Protein AF-0000000077832993 (afdb_homodimer)

Foldseek 3Di:
DPFPDKAFPDKAFAPKKKKFKWWFALPFQKKWKFWANDPQFTLWIWMQGCHDDVDHLKIWIWTGDRNRTDDIDIDNPHPDDHGGMWMWMWGDDQFWIWIATPVGDIDTGGSPVRDRIIGMITMDGRIGTDDIDIGHPD/DPFPDKAFPDKAFAPKKKKFKWWFALPFQKKWKFWANDPQFTLWIWMQGCHDDVDHLKIWIWTGDRNRTDDIDIDNPHPDDHGGMWMWMWGDDQFWIWIATPVGDIDTGGSPVRDRIIGMITMDGRIGTDDIDIGHPD

Solvent-accessible surface area (backbone atoms only — not comparable to full-atom values): 13954 Å² total; per-residue (Å²): 130,84,54,34,29,39,37,30,88,51,80,38,47,64,68,18,34,43,36,43,33,31,33,31,35,69,82,38,34,39,35,35,43,37,33,13,64,41,99,39,33,22,47,34,35,41,30,48,22,50,57,40,98,92,36,64,46,27,31,39,34,30,31,25,54,84,69,39,71,53,76,75,44,79,38,65,88,53,93,74,46,70,55,28,70,49,47,43,33,38,31,43,42,78,65,29,33,40,38,40,41,76,85,70,53,73,46,80,43,64,28,81,73,56,57,70,51,39,28,26,39,36,36,38,66,37,54,47,78,32,34,43,36,50,47,65,81,123,129,84,55,34,31,39,37,31,86,50,79,37,47,63,68,20,34,44,36,43,31,30,32,33,34,68,82,38,34,37,37,35,45,36,35,13,64,40,99,39,33,23,45,34,34,42,31,47,22,50,56,40,98,91,36,63,44,30,31,40,35,32,32,25,56,83,68,40,72,52,74,76,45,80,38,66,86,54,94,75,46,70,54,28,70,51,46,42,34,38,32,44,42,78,66,27,32,40,37,41,40,77,87,69,52,72,45,78,44,62,30,80,72,57,57,70,52,39,26,24,40,36,36,38,66,37,54,45,79,32,32,42,36,51,46,66,81,122

Radius of gyration: 19.49 Å; Cα contacts (8 Å, |Δi|>4): 794; chains: 2; bounding box: 39×56×45 Å

Sequence (276 aa):
MDCKLTATEFELEQGDTIQVKGMILPGATEFSVNLGEDCENLVLRFNPRFDNQNDTSTIICMSKKHGVWGKEERITDFPFEKGGKFKLSFILYTYEIKVQLADGHDIFFPNRLGLETIKYVAVEGDVRMKALRFLRLSMDCKLTATEFELEQGDTIQVKGMILPGATEFSVNLGEDCENLVLRFNPRFDNQNDTSTIICMSKKHGVWGKEERITDFPFEKGGKFKLSFILYTYEIKVQLADGHDIFFPNRLGLETIKYVAVEGDVRMKALRFLRLS

Nearest PDB structures (foldseek):
  4ga9-assembly1_B  TM=9.805E-01  e=4.684E-18  Rattus norvegicus
  3m2m-assembly1_A  TM=9.822E-01  e=4.933E-18  Rattus norvegicus
  1slt-assembly2_A  TM=9.832E-01  e=1.254E-17  Bos taurus
  4no4-assembly1_C  TM=9.759E-01  e=1.254E-17  Rattus norvegicus
  3ak0-assembly1_A  TM=9.649E-01  e=4.974E-16  unclassified

Organism: Podarcis muralis (NCBI:txid64176)

Secondary structure (DSSP, 8-state):
---SEEE-S--EETT-EEEEEEEE-TT--BEEEEEEEETTEEEEEEEEEEEETTEEEEEEEEEEETTEE---EEE------TT-EEEEEEEE-SSEEEEEETTS-EEEEE-TT--SEE-EEEEEESEEEEEEEEE---/---SEEE-S--EETT-EEEEEEEE-TT--BEEEEEEEETTEEEEEEEEEEEETTEEEEEEEEEEETTEE---EEE------TT-EEEEEEEE-SSEEEEEETTS-EEEEE-TT--SEE-EEEEEESEEEEEEEEE---

InterPro domains:
  IPR001079 Galectin, carbohydrate recognition domain [PF00337] (11-132)
  IPR001079 Galectin, carbohydrate recognition domain [PS51304] (4-138)
  IPR001079 Galectin, carbohydrate recognition domain [SM00276] (1-135)
  IPR001079 Galectin, carbohydrate recognition domain [SM00908] (8-134)
  IPR001079 Galectin, carbohydrate recognition domain [cd00070] (12-129)
  IPR013320 Concanavalin A-like lectin/glucanase domain superfamily [SSF49899] (7-134)
  IPR044156 Galectin-like [PTHR11346] (14-131)

pLDDT: mean 96.04, std 6.91, range [44.62, 98.94]

Structure (mmCIF, N/CA/C/O backbone):
data_AF-0000000077832993-model_v1
#
loop_
_entity.id
_entity.type
_entity.pdbx_description
1 polymer Galectin
#
loop_
_atom_site.group_PDB
_atom_site.id
_atom_site.type_symbol
_atom_site.label_atom_id
_atom_site.label_alt_id
_atom_site.label_comp_id
_atom_site.label_asym_id
_atom_site.label_entity_id
_atom_site.label_seq_id
_atom_site.pdbx_PDB_ins_code
_atom_site.Cartn_x
_atom_site.Cartn_y
_atom_site.Cartn_z
_atom_site.occupancy
_atom_site.B_iso_or_equiv
_atom_site.auth_seq_id
_atom_site.auth_comp_id
_atom_site.auth_asym_id
_atom_site.auth_atom_id
_atom_site.pdbx_PDB_model_num
ATOM 1 N N . MET A 1 1 ? -9.148 2.324 14.969 1 45.56 1 MET A N 1
ATOM 2 C CA . MET A 1 1 ? -9.383 2.822 13.617 1 45.56 1 MET A CA 1
ATOM 3 C C . MET A 1 1 ? -8.75 1.896 12.578 1 45.56 1 MET A C 1
ATOM 5 O O . MET A 1 1 ? -7.586 1.521 12.703 1 45.56 1 MET A O 1
ATOM 9 N N . ASP A 1 2 ? -9.633 1.165 11.945 1 61.09 2 ASP A N 1
ATOM 10 C CA . ASP A 1 2 ? -9.203 0.221 10.914 1 61.09 2 ASP A CA 1
ATOM 11 C C . ASP A 1 2 ? -8.445 0.933 9.797 1 61.09 2 ASP A C 1
ATOM 13 O O . ASP A 1 2 ? -8.844 2.014 9.359 1 61.09 2 ASP A O 1
ATOM 17 N N . CYS A 1 3 ? -7.199 0.742 9.719 1 73.25 3 CYS A N 1
ATOM 18 C CA . CYS A 1 3 ? -6.289 1.306 8.727 1 73.25 3 CYS A CA 1
ATOM 19 C C . CYS A 1 3 ? -6.723 0.938 7.312 1 73.25 3 CYS A C 1
ATOM 21 O O . CYS A 1 3 ? -7.086 -0.208 7.051 1 73.25 3 CYS A O 1
ATOM 23 N N . LYS A 1 4 ? -6.812 2.006 6.516 1 89.38 4 LYS A N 1
ATOM 24 C CA . LYS A 1 4 ? -7.121 1.822 5.098 1 89.38 4 LYS A CA 1
ATOM 25 C C . LYS A 1 4 ? -5.984 1.101 4.379 1 89.38 4 LYS A C 1
ATOM 27 O O . LYS A 1 4 ? -6.227 0.205 3.566 1 89.38 4 LYS A O 1
ATOM 32 N N . LEU A 1 5 ? -4.801 1.495 4.699 1 98 5 LEU A N 1
ATOM 33 C CA . LEU A 1 5 ? -3.574 0.972 4.109 1 98 5 LEU A CA 1
ATOM 34 C C . LEU A 1 5 ? -2.422 1.032 5.105 1 98 5 LEU A C 1
ATOM 36 O O . LEU A 1 5 ? -2.217 2.055 5.762 1 98 5 LEU A O 1
ATOM 40 N N . THR A 1 6 ? -1.722 -0.088 5.297 1 97.75 6 THR A N 1
ATOM 41 C CA . THR A 1 6 ? -0.568 -0.147 6.188 1 97.75 6 THR A CA 1
ATOM 42 C C . THR A 1 6 ? 0.558 -0.965 5.559 1 97.75 6 THR A C 1
ATOM 44 O O . THR A 1 6 ? 0.312 -2.02 4.969 1 97.75 6 THR A O 1
ATOM 47 N N . ALA A 1 7 ? 1.682 -0.452 5.609 1 97.81 7 ALA A N 1
ATOM 48 C CA . ALA A 1 7 ? 2.867 -1.219 5.234 1 97.81 7 ALA A CA 1
ATOM 49 C C . ALA A 1 7 ? 3.863 -1.286 6.387 1 97.81 7 ALA A C 1
ATOM 51 O O . ALA A 1 7 ? 4.098 -0.289 7.074 1 97.81 7 ALA A O 1
ATOM 52 N N . THR A 1 8 ? 4.324 -2.506 6.57 1 95.38 8 THR A N 1
ATOM 53 C CA . THR A 1 8 ? 5.336 -2.766 7.594 1 95.38 8 THR A CA 1
ATOM 54 C C . THR A 1 8 ? 6.484 -3.592 7.02 1 95.38 8 THR A C 1
ATOM 56 O O . THR A 1 8 ? 6.465 -3.957 5.844 1 95.38 8 THR A O 1
ATOM 59 N N . GLU A 1 9 ? 7.543 -3.865 7.785 1 89.06 9 GLU A N 1
ATOM 60 C CA . GLU A 1 9 ? 8.68 -4.715 7.441 1 89.06 9 GLU A CA 1
ATOM 61 C C . GLU A 1 9 ? 9.422 -4.172 6.223 1 89.06 9 GLU A C 1
ATOM 63 O O . GLU A 1 9 ? 9.727 -4.918 5.289 1 89.06 9 GLU A O 1
ATOM 68 N N . PHE A 1 10 ? 9.383 -2.951 5.992 1 94.31 10 PHE A N 1
ATOM 69 C CA . PHE A 1 10 ? 10.281 -2.256 5.078 1 94.31 10 PHE A CA 1
ATOM 70 C C . PHE A 1 10 ? 11.234 -1.345 5.84 1 94.31 10 PHE A C 1
ATOM 72 O O . PHE A 1 10 ? 11.125 -1.208 7.062 1 94.31 10 PHE A O 1
ATOM 79 N N . GLU A 1 11 ? 12.258 -0.901 5.172 1 94.44 11 GLU A N 1
ATOM 80 C CA . GLU A 1 11 ? 13.18 0.061 5.762 1 94.44 11 GLU A CA 1
ATOM 81 C C . GLU A 1 11 ? 13.562 1.146 4.762 1 94.44 11 GLU A C 1
ATOM 83 O O . GLU A 1 11 ? 14.133 0.851 3.705 1 94.44 11 GLU A O 1
ATOM 88 N N . LEU A 1 12 ? 13.172 2.332 5.098 1 96.19 12 LEU A N 1
ATOM 89 C CA . LEU A 1 12 ? 13.555 3.477 4.277 1 96.19 12 LEU A CA 1
ATOM 90 C C . LEU A 1 12 ? 14.586 4.34 5.004 1 96.19 12 LEU A C 1
ATOM 92 O O . LEU A 1 12 ? 14.398 4.688 6.172 1 96.19 12 LEU A O 1
ATOM 96 N N . GLU A 1 13 ? 15.617 4.605 4.262 1 96 13 GLU A N 1
ATOM 97 C CA . GLU A 1 13 ? 16.703 5.398 4.816 1 96 13 GLU A CA 1
ATOM 98 C C . GLU A 1 13 ? 16.547 6.875 4.465 1 96 13 GLU A C 1
ATOM 100 O O . GLU A 1 13 ? 15.633 7.25 3.73 1 96 13 GLU A O 1
ATOM 105 N N . GLN A 1 14 ? 17.438 7.723 5.129 1 95.19 14 GLN A N 1
ATOM 106 C CA . GLN A 1 14 ? 17.422 9.156 4.859 1 95.19 14 GLN A CA 1
ATOM 107 C C . GLN A 1 14 ? 17.516 9.438 3.363 1 95.19 14 GLN A C 1
ATOM 109 O O . GLN A 1 14 ? 18.312 8.82 2.656 1 95.19 14 GLN A O 1
ATOM 114 N N . GLY A 1 15 ? 16.672 10.242 2.902 1 95.31 15 GLY A N 1
ATOM 115 C CA . GLY A 1 15 ? 16.656 10.617 1.497 1 95.31 15 GLY A CA 1
ATOM 116 C C . GLY A 1 15 ? 15.688 9.789 0.672 1 95.31 15 GLY A C 1
ATOM 117 O O . GLY A 1 15 ? 15.297 10.195 -0.427 1 95.31 15 GLY A O 1
ATOM 118 N N . ASP A 1 16 ? 15.398 8.531 1.102 1 97.81 16 ASP A N 1
ATOM 119 C CA . ASP A 1 16 ? 14.336 7.762 0.453 1 97.81 16 ASP A CA 1
ATOM 120 C C . ASP A 1 16 ? 12.992 8.484 0.557 1 97.81 16 ASP A C 1
ATOM 122 O O . ASP A 1 16 ? 12.828 9.383 1.386 1 97.81 16 ASP A O 1
ATOM 126 N N . THR A 1 17 ? 12.086 8.164 -0.338 1 98.38 17 THR A N 1
ATOM 127 C CA . THR A 1 17 ? 10.805 8.859 -0.38 1 98.38 17 THR A CA 1
ATOM 128 C C . THR A 1 17 ? 9.648 7.875 -0.297 1 98.38 17 THR A C 1
ATOM 130 O O . THR A 1 17 ? 9.672 6.82 -0.938 1 98.38 17 THR A O 1
ATOM 133 N N . ILE A 1 18 ? 8.664 8.148 0.515 1 98.69 18 ILE A N 1
ATOM 134 C CA . ILE A 1 18 ? 7.348 7.52 0.464 1 98.69 18 ILE A CA 1
ATOM 135 C C . ILE A 1 18 ? 6.352 8.445 -0.229 1 98.69 18 ILE A C 1
ATOM 137 O O . ILE A 1 18 ? 6.227 9.617 0.138 1 98.69 18 ILE A O 1
ATOM 141 N N . GLN A 1 19 ? 5.742 7.973 -1.215 1 98.75 19 GLN A N 1
ATOM 142 C CA . GLN A 1 19 ? 4.738 8.758 -1.923 1 98.75 19 GLN A CA 1
ATOM 143 C C . GLN A 1 19 ? 3.357 8.117 -1.81 1 98.75 19 GLN A C 1
ATOM 145 O O . GLN A 1 19 ? 3.205 6.914 -2.025 1 98.75 19 GLN A O 1
ATOM 150 N N . VAL A 1 20 ? 2.348 8.93 -1.457 1 98.69 20 VAL A N 1
ATOM 151 C CA . VAL A 1 20 ? 0.962 8.492 -1.332 1 98.69 20 VAL A CA 1
ATOM 152 C C . VAL A 1 20 ? 0.067 9.328 -2.24 1 98.69 20 VAL A C 1
ATOM 154 O O . VAL A 1 20 ? 0.184 10.555 -2.277 1 98.69 20 VAL A O 1
ATOM 157 N N . LYS A 1 21 ? -0.754 8.719 -3 1 98.38 21 LYS A N 1
ATOM 158 C CA . LYS A 1 21 ? -1.743 9.375 -3.848 1 98.38 21 LYS A CA 1
ATOM 159 C C . LYS A 1 21 ? -3.143 8.82 -3.596 1 98.38 21 LYS A C 1
ATOM 161 O O . LYS A 1 21 ? -3.311 7.617 -3.387 1 98.38 21 LYS A O 1
ATOM 166 N N . GLY A 1 22 ? -4.152 9.688 -3.646 1 97.81 22 GLY A N 1
ATOM 167 C CA . GLY A 1 22 ? -5.523 9.227 -3.463 1 97.81 22 GLY A CA 1
ATOM 168 C C . GLY A 1 22 ? -6.551 10.312 -3.711 1 97.81 22 GLY A C 1
ATOM 169 O O . GLY A 1 22 ? -6.238 11.352 -4.301 1 97.81 22 GLY A O 1
ATOM 170 N N . MET A 1 23 ? -7.777 9.977 -3.332 1 97.88 23 MET A N 1
ATOM 171 C CA . MET A 1 23 ? -8.906 10.898 -3.393 1 97.88 23 MET A CA 1
ATOM 172 C C . MET A 1 23 ? -9.477 11.148 -2 1 97.88 23 MET A C 1
ATOM 174 O O . MET A 1 23 ? -9.672 10.2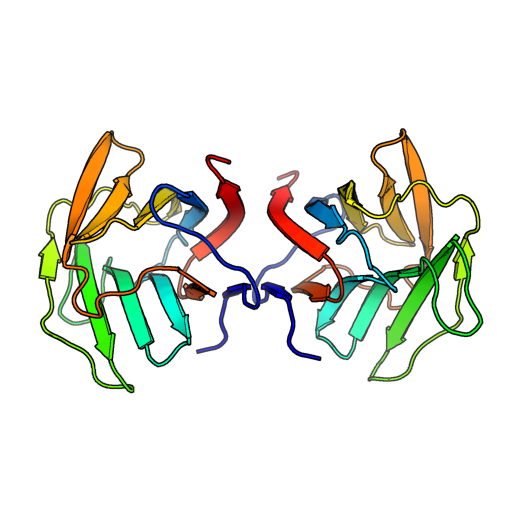11 -1.225 1 97.88 23 MET A O 1
ATOM 178 N N . ILE A 1 24 ? -9.648 12.391 -1.74 1 98.25 24 ILE A N 1
ATOM 179 C CA . ILE A 1 24 ? -10.336 12.758 -0.509 1 98.25 24 ILE A CA 1
ATOM 180 C C . ILE A 1 24 ? -11.844 12.609 -0.696 1 98.25 24 ILE A C 1
ATOM 182 O O . ILE A 1 24 ? -12.398 13.039 -1.712 1 98.25 24 ILE A O 1
ATOM 186 N N . LEU A 1 25 ? -12.492 11.977 0.305 1 97.81 25 LEU A N 1
ATOM 187 C CA . LEU A 1 25 ? -13.922 11.742 0.169 1 97.81 25 LEU A CA 1
ATOM 188 C C . LEU A 1 25 ? -14.703 13.055 0.224 1 97.81 25 LEU A C 1
ATOM 190 O O . LEU A 1 25 ? -14.305 13.984 0.928 1 97.81 25 LEU A O 1
ATOM 194 N N . PRO A 1 26 ? -15.812 13.18 -0.531 1 98.19 26 PRO A N 1
ATOM 195 C CA . PRO A 1 26 ? -16.578 14.43 -0.558 1 98.19 26 PRO A CA 1
ATOM 196 C C . PRO A 1 26 ? -17.031 14.875 0.832 1 98.19 26 PRO A C 1
ATOM 198 O O . PRO A 1 26 ? -17.125 16.078 1.096 1 98.19 26 PRO A O 1
ATOM 201 N N . GLY A 1 27 ? -17.281 14.031 1.771 1 97.12 27 GLY A N 1
ATOM 202 C CA . GLY A 1 27 ? -17.734 14.367 3.115 1 97.12 27 GLY A CA 1
ATOM 203 C C . GLY A 1 27 ? -16.641 14.219 4.156 1 97.12 27 GLY A C 1
ATOM 204 O O . GLY A 1 27 ? -16.922 13.977 5.332 1 97.12 27 GLY A O 1
ATOM 205 N N . ALA A 1 28 ? -15.469 14.406 3.695 1 97.31 28 ALA A N 1
ATOM 206 C CA . ALA A 1 28 ? -14.328 14.109 4.559 1 97.31 28 ALA A CA 1
ATOM 207 C C . ALA A 1 28 ? -14.281 15.07 5.746 1 97.31 28 ALA A C 1
ATOM 209 O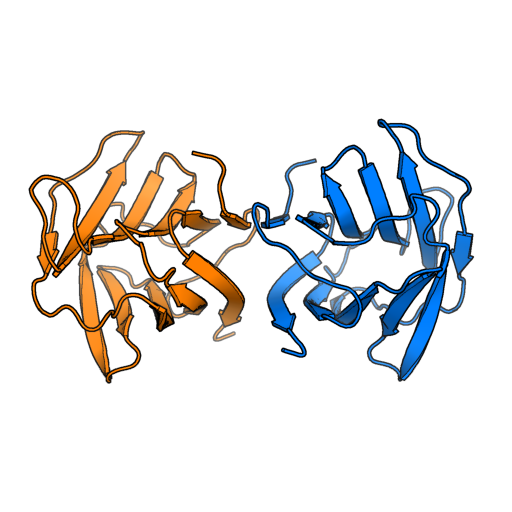 O . ALA A 1 28 ? -14.516 16.266 5.598 1 97.31 28 ALA A O 1
ATOM 210 N N . THR A 1 29 ? -14.008 14.508 6.91 1 97.81 29 THR A N 1
ATOM 211 C CA . THR A 1 29 ? -13.703 15.297 8.102 1 97.81 29 THR A CA 1
ATOM 212 C C . THR A 1 29 ? -12.195 15.414 8.305 1 97.81 29 THR A C 1
ATOM 214 O O . THR A 1 29 ? -11.688 16.484 8.633 1 97.81 29 THR A O 1
ATOM 217 N N . GLU A 1 30 ? -11.547 14.328 8.086 1 97.81 30 GLU A N 1
ATOM 218 C CA . GLU A 1 30 ? -10.094 14.32 8.227 1 97.81 30 GLU A CA 1
ATOM 219 C C . GLU A 1 30 ? -9.492 13.07 7.602 1 97.81 30 GLU A C 1
ATOM 221 O O . GLU A 1 30 ? -10.203 12.102 7.32 1 97.81 30 GLU A O 1
ATOM 226 N N . PHE A 1 31 ? -8.211 13.078 7.332 1 98 31 PHE A N 1
ATOM 227 C CA . PHE A 1 31 ? -7.398 11.891 7.082 1 98 31 PHE A CA 1
ATOM 228 C C . PHE A 1 31 ? -6.004 12.055 7.672 1 98 31 PHE A C 1
ATOM 230 O O . PHE A 1 31 ? -5.66 13.125 8.18 1 98 31 PHE A O 1
ATOM 237 N N . SER A 1 32 ? -5.219 10.977 7.684 1 98.56 32 SER A N 1
ATOM 238 C CA . SER A 1 32 ? -3.85 11.086 8.18 1 98.56 32 SER A CA 1
ATOM 239 C C . SER A 1 32 ? -2.92 10.109 7.465 1 98.56 32 SER A C 1
ATOM 241 O O . SER A 1 32 ? -3.361 9.07 6.98 1 98.56 32 SER A O 1
ATOM 243 N N . VAL A 1 33 ? -1.765 10.484 7.355 1 98.81 33 VAL A N 1
ATOM 244 C CA . VAL A 1 33 ? -0.65 9.617 6.984 1 98.81 33 VAL A CA 1
ATOM 245 C C . VAL A 1 33 ? 0.352 9.539 8.133 1 98.81 33 VAL A C 1
ATOM 247 O O . VAL A 1 33 ? 0.898 10.562 8.555 1 98.81 33 VAL A O 1
ATOM 250 N N . ASN A 1 34 ? 0.58 8.352 8.625 1 98.81 34 ASN A N 1
ATOM 251 C CA . ASN A 1 34 ? 1.422 8.102 9.789 1 98.81 34 ASN A CA 1
ATOM 252 C C . ASN A 1 34 ? 2.719 7.395 9.398 1 98.81 34 ASN A C 1
ATOM 254 O O . ASN A 1 34 ? 2.691 6.352 8.742 1 98.81 34 ASN A O 1
ATOM 258 N N . LEU A 1 35 ? 3.854 7.98 9.789 1 98.75 35 LEU A N 1
ATOM 259 C CA . LEU A 1 35 ? 5.168 7.445 9.453 1 98.75 35 LEU A CA 1
ATOM 260 C C . LEU A 1 35 ? 6.016 7.258 10.711 1 98.75 35 LEU A C 1
ATOM 262 O O . LEU A 1 35 ? 6.031 8.125 11.586 1 98.75 35 LEU A O 1
ATOM 266 N N . GLY A 1 36 ? 6.672 6.16 10.812 1 98.62 36 GLY A N 1
ATOM 267 C CA . GLY A 1 36 ? 7.551 6 11.961 1 98.62 36 GLY A CA 1
ATOM 268 C C . GLY A 1 36 ? 8.18 4.625 12.047 1 98.62 36 GLY A C 1
ATOM 269 O O . GLY A 1 36 ? 8.438 3.992 11.016 1 98.62 36 GLY A O 1
ATOM 270 N N . GLU A 1 37 ? 8.609 4.254 13.281 1 97.75 37 GLU A N 1
ATOM 271 C CA . GLU A 1 37 ? 9.133 2.924 13.57 1 97.75 37 GLU A CA 1
ATOM 272 C C . GLU A 1 37 ? 8.016 1.897 13.68 1 97.75 37 GLU A C 1
ATOM 274 O O . GLU A 1 37 ? 8.164 0.753 13.25 1 97.75 37 GLU A O 1
ATOM 279 N N . ASP A 1 38 ? 7.008 2.184 14.328 1 97.38 38 ASP A N 1
ATOM 280 C CA . ASP A 1 38 ? 5.758 1.444 14.492 1 97.38 38 ASP A CA 1
ATOM 281 C C . ASP A 1 38 ? 4.613 2.377 14.875 1 97.38 38 ASP A C 1
ATOM 283 O O . ASP A 1 38 ? 4.773 3.6 14.867 1 97.38 38 ASP A O 1
ATOM 287 N N . CYS A 1 39 ? 3.406 1.848 15.18 1 97 39 CYS A N 1
ATOM 288 C CA . CYS A 1 39 ? 2.217 2.664 15.391 1 97 39 CYS A CA 1
ATOM 289 C C . CYS A 1 39 ? 2.309 3.428 16.703 1 97 39 CYS A C 1
ATOM 291 O O . CYS A 1 39 ? 1.533 4.355 16.953 1 97 39 CYS A O 1
ATOM 293 N N . GLU A 1 40 ? 3.273 3.109 17.594 1 98.25 40 GLU A N 1
ATOM 294 C CA . GLU A 1 40 ? 3.436 3.791 18.875 1 98.25 40 GLU A CA 1
ATOM 295 C C . GLU A 1 40 ? 4.602 4.773 18.844 1 98.25 40 GLU A C 1
ATOM 297 O O . GLU A 1 40 ? 4.824 5.52 19.797 1 98.25 40 GLU A O 1
ATOM 302 N N . ASN A 1 41 ? 5.418 4.703 17.859 1 98.69 41 ASN A N 1
ATOM 303 C CA . ASN A 1 41 ? 6.59 5.547 17.656 1 98.69 41 ASN A CA 1
ATOM 304 C C . ASN A 1 41 ? 6.598 6.168 16.266 1 98.69 41 ASN A C 1
ATOM 306 O O . ASN A 1 41 ? 7.25 5.656 15.352 1 98.69 41 ASN A O 1
ATOM 310 N N . LEU A 1 42 ? 5.887 7.258 16.156 1 98.81 42 LEU A N 1
ATOM 311 C CA . LEU A 1 42 ? 5.707 7.969 14.891 1 98.81 42 LEU A CA 1
ATOM 312 C C . LEU A 1 42 ? 6.609 9.195 14.828 1 98.81 42 LEU A C 1
ATOM 314 O O . LEU A 1 42 ? 6.594 10.031 15.727 1 98.81 42 LEU A O 1
ATOM 318 N N . VAL A 1 43 ? 7.406 9.289 13.789 1 98.88 43 VAL A N 1
ATOM 319 C CA . VAL A 1 43 ? 8.164 10.516 13.547 1 98.88 43 VAL A CA 1
ATOM 320 C C . VAL A 1 43 ? 7.223 11.617 13.078 1 98.88 43 VAL A C 1
ATOM 322 O O . VAL A 1 43 ? 7.461 12.797 13.344 1 98.88 43 VAL A O 1
ATOM 325 N N . LEU A 1 44 ? 6.113 11.242 12.43 1 98.94 44 LEU A N 1
ATOM 326 C CA . LEU A 1 44 ? 5.145 12.211 11.93 1 98.94 44 LEU A CA 1
ATOM 327 C C . LEU A 1 44 ? 3.768 11.578 11.773 1 98.94 44 LEU A C 1
ATOM 329 O O . LEU A 1 44 ? 3.633 10.516 11.172 1 98.94 44 LEU A O 1
ATOM 333 N N . ARG A 1 45 ? 2.803 12.117 12.305 1 98.81 45 ARG A N 1
ATOM 334 C CA . ARG A 1 45 ? 1.41 12.023 11.875 1 98.81 45 ARG A CA 1
ATOM 335 C C . ARG A 1 45 ? 0.979 13.281 11.141 1 98.81 45 ARG A C 1
ATOM 337 O O . ARG A 1 45 ? 0.889 14.359 11.742 1 98.81 45 ARG A O 1
ATOM 344 N N . PHE A 1 46 ? 0.788 13.164 9.922 1 98.88 46 PHE A N 1
ATOM 345 C CA . PHE A 1 46 ? 0.283 14.234 9.07 1 98.88 46 PHE A CA 1
ATOM 346 C C . PHE A 1 46 ? -1.231 14.148 8.93 1 98.88 46 PHE A C 1
ATOM 348 O O . PHE A 1 46 ? -1.75 13.211 8.32 1 98.88 46 PHE A O 1
ATOM 355 N N . ASN A 1 47 ? -1.876 15.258 9.406 1 98.38 47 ASN A N 1
ATOM 356 C CA . ASN A 1 47 ? -3.312 15.102 9.617 1 98.38 47 ASN A CA 1
ATOM 357 C C . ASN A 1 47 ? -4.086 16.312 9.109 1 98.38 47 ASN A C 1
ATOM 359 O O . ASN A 1 47 ? -4.402 17.219 9.891 1 98.38 47 ASN A O 1
ATOM 363 N N . PRO A 1 48 ? -4.395 16.375 7.812 1 98.5 48 PRO A N 1
ATOM 364 C CA . PRO A 1 48 ? -5.336 17.391 7.332 1 98.5 48 PRO A CA 1
ATOM 365 C C . PRO A 1 48 ? -6.734 17.219 7.918 1 98.5 48 PRO A C 1
ATOM 367 O O . PRO A 1 48 ? -7.301 16.125 7.883 1 98.5 48 PRO A O 1
ATOM 370 N N . ARG A 1 49 ? -7.234 18.281 8.438 1 98.25 49 ARG A N 1
ATOM 371 C CA . ARG A 1 49 ? -8.578 18.328 9 1 98.25 49 ARG A CA 1
ATOM 372 C C . ARG A 1 49 ? -9.445 19.344 8.266 1 98.25 49 ARG A C 1
ATOM 374 O O . ARG A 1 49 ? -9.102 20.531 8.195 1 98.25 49 ARG A O 1
ATOM 381 N N . PHE A 1 50 ? -10.523 18.891 7.676 1 97.81 50 PHE A N 1
ATOM 382 C CA . PHE A 1 50 ? -11.406 19.734 6.895 1 97.81 50 PHE A CA 1
ATOM 383 C C . PHE A 1 50 ? -12.422 20.438 7.793 1 97.81 50 PHE A C 1
ATOM 385 O O . PHE A 1 50 ? -12.586 21.656 7.727 1 97.81 50 PHE A O 1
ATOM 392 N N . ASP A 1 51 ? -13.117 19.625 8.445 1 91.75 51 ASP A N 1
ATOM 393 C CA . ASP A 1 51 ? -14.086 20.047 9.445 1 91.75 51 ASP A CA 1
ATOM 394 C C . ASP A 1 51 ? -14.164 19.047 10.602 1 91.75 51 ASP A C 1
ATOM 396 O O . ASP A 1 51 ? -14.859 18.031 10.5 1 91.75 51 ASP A O 1
ATOM 400 N N . ASN A 1 52 ? -13.234 19.328 11.516 1 83.5 52 ASN A N 1
ATOM 401 C CA . ASN A 1 52 ? -13.211 18.438 12.664 1 83.5 52 ASN A CA 1
ATOM 402 C C . ASN A 1 52 ? -13.305 19.188 13.977 1 83.5 52 ASN A C 1
ATOM 404 O O . ASN A 1 52 ? -12.312 19.734 14.461 1 83.5 52 ASN A O 1
ATOM 408 N N . GLN A 1 53 ? -14.508 19.109 14.555 1 78.88 53 GLN A N 1
ATOM 409 C CA . GLN A 1 53 ? -14.805 19.766 15.828 1 78.88 53 GLN A CA 1
ATOM 410 C C . GLN A 1 53 ? -14.266 21.188 15.844 1 78.88 53 GLN A C 1
ATOM 412 O O . GLN A 1 53 ? -14.781 22.062 15.141 1 78.88 53 GLN A O 1
ATOM 417 N N . ASN A 1 54 ? -12.906 21.297 16.312 1 86.94 54 ASN A N 1
ATOM 418 C CA . ASN A 1 54 ? -12.352 22.625 16.562 1 86.94 54 ASN A CA 1
ATOM 419 C C . ASN A 1 54 ? -11.375 23.047 15.461 1 86.94 54 ASN A C 1
ATOM 421 O O . ASN A 1 54 ? -10.789 24.125 15.516 1 86.94 54 ASN A O 1
ATOM 425 N N . ASP A 1 55 ? -11.219 22.156 14.461 1 92.25 55 ASP A N 1
ATOM 426 C CA . ASP A 1 55 ? -10.258 22.453 13.398 1 92.25 55 ASP A CA 1
ATOM 427 C C . ASP A 1 55 ? -10.953 22.547 12.039 1 92.25 55 ASP A C 1
ATOM 429 O O . ASP A 1 55 ? -11.703 21.656 11.664 1 92.25 55 ASP A O 1
ATOM 433 N N . THR A 1 56 ? -10.75 23.688 11.422 1 95.69 56 THR A N 1
ATOM 434 C CA . THR A 1 56 ? -11.227 23.859 10.055 1 95.69 56 THR A CA 1
ATOM 435 C C . THR A 1 56 ? -10.062 24.141 9.109 1 95.69 56 THR A C 1
ATOM 437 O O . THR A 1 56 ? -9.273 25.062 9.352 1 95.69 56 THR A O 1
ATOM 440 N N . SER A 1 57 ? -9.938 23.297 8.062 1 97.25 57 SER A N 1
ATOM 441 C CA . SER A 1 57 ? -8.914 23.469 7.035 1 97.25 57 SER A CA 1
ATOM 442 C C . SER A 1 57 ? -7.539 23.703 7.648 1 97.25 57 SER A C 1
ATOM 444 O O . SER A 1 57 ? -6.875 24.688 7.344 1 97.25 57 SER A O 1
ATOM 446 N N . THR A 1 58 ? -7.176 22.812 8.477 1 97.81 58 THR A N 1
ATOM 447 C CA . THR A 1 58 ? -5.914 22.906 9.195 1 97.81 58 THR A CA 1
ATOM 448 C C . THR A 1 58 ? -5.164 21.578 9.125 1 97.81 58 THR A C 1
ATOM 450 O O . THR A 1 58 ? -5.766 20.5 9.266 1 97.81 58 THR A O 1
ATOM 453 N N . ILE A 1 59 ? -3.869 21.656 8.844 1 98.31 59 ILE A N 1
ATOM 454 C CA . ILE A 1 59 ? -3.027 20.469 8.922 1 98.31 59 ILE A CA 1
ATOM 455 C C . ILE A 1 59 ? -2.367 20.406 10.305 1 98.31 59 ILE A C 1
ATOM 457 O O . ILE A 1 59 ? -1.672 21.344 10.711 1 98.31 59 ILE A O 1
ATOM 461 N N . ILE A 1 60 ? -2.643 19.359 11.016 1 98.5 60 ILE A N 1
ATOM 462 C CA . ILE A 1 60 ? -1.979 19.125 12.297 1 98.5 60 ILE A CA 1
ATOM 463 C C . ILE A 1 60 ? -0.859 18.109 12.117 1 98.5 60 ILE A C 1
ATOM 465 O O . ILE A 1 60 ? -1.061 17.062 11.508 1 98.5 60 ILE A O 1
ATOM 469 N N . CYS A 1 61 ? 0.311 18.406 12.602 1 98.69 61 CYS A N 1
ATOM 470 C CA . CYS A 1 61 ? 1.438 17.484 12.633 1 98.69 61 CYS A CA 1
ATOM 471 C C . CYS A 1 61 ? 1.879 17.219 14.07 1 98.69 61 CYS A C 1
ATOM 473 O O . CYS A 1 61 ? 2.012 18.141 14.867 1 98.69 61 CYS A O 1
ATOM 475 N N . MET A 1 62 ? 2.037 15.969 14.312 1 98.75 62 MET A N 1
ATOM 476 C CA . MET A 1 62 ? 2.525 15.562 15.633 1 98.75 62 MET A CA 1
ATOM 477 C C . MET A 1 62 ? 3.461 14.367 15.516 1 98.75 62 MET A C 1
ATOM 479 O O . MET A 1 62 ? 3.42 13.633 14.531 1 98.75 62 MET A O 1
ATOM 483 N N . SER A 1 63 ? 4.293 14.234 16.438 1 98.88 63 SER A N 1
ATOM 484 C CA . SER A 1 63 ? 5.039 13 16.656 1 98.88 63 SER A CA 1
ATOM 485 C C . SER A 1 63 ? 4.457 12.188 17.797 1 98.88 63 SER A C 1
ATOM 487 O O . SER A 1 63 ? 3.627 12.688 18.562 1 98.88 63 SER A O 1
ATOM 489 N N . LYS A 1 64 ? 4.738 10.984 17.859 1 98.88 64 LYS A N 1
ATOM 490 C CA . LYS A 1 64 ? 4.348 10.086 18.938 1 98.88 64 LYS A CA 1
ATOM 491 C C . LYS A 1 64 ? 5.535 9.258 19.422 1 98.88 64 LYS A C 1
ATOM 493 O O . LYS A 1 64 ? 6.258 8.672 18.609 1 98.88 64 LYS A O 1
ATOM 498 N N . 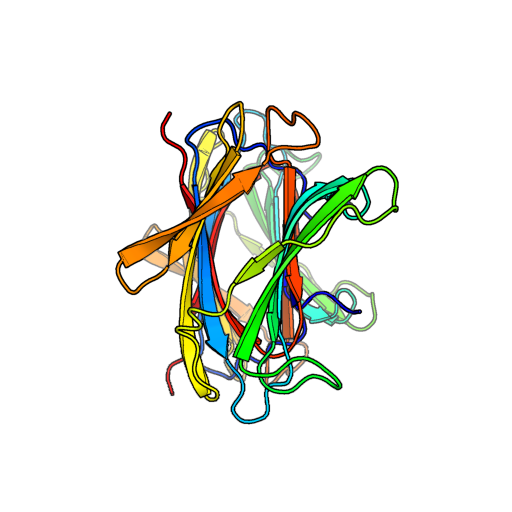LYS A 1 65 ? 5.742 9.359 20.672 1 98.75 65 LYS A N 1
ATOM 499 C CA . LYS A 1 65 ? 6.812 8.57 21.281 1 98.75 65 LYS A CA 1
ATOM 500 C C . LYS A 1 65 ? 6.281 7.715 22.422 1 98.75 65 LYS A C 1
ATOM 502 O O . LYS A 1 65 ? 5.734 8.242 23.391 1 98.75 65 LYS A O 1
ATOM 507 N N . HIS A 1 66 ? 6.469 6.383 22.25 1 98.38 66 HIS A N 1
ATOM 508 C CA . HIS A 1 66 ? 5.977 5.43 23.234 1 98.38 66 HIS A CA 1
ATOM 509 C C . HIS A 1 66 ? 4.504 5.664 23.547 1 98.38 66 HIS A C 1
ATOM 511 O O . HIS A 1 66 ? 4.109 5.738 24.719 1 98.38 66 HIS A O 1
ATOM 517 N N . GLY A 1 67 ? 3.781 5.914 22.531 1 98.38 67 GLY A N 1
ATOM 518 C CA . GLY A 1 67 ? 2.334 6.027 22.641 1 98.38 67 GLY A CA 1
ATOM 519 C C . GLY A 1 67 ? 1.871 7.395 23.094 1 98.38 67 GLY A C 1
ATOM 520 O O . GLY A 1 67 ? 0.668 7.645 23.219 1 98.38 67 GLY A O 1
ATOM 521 N N . VAL A 1 68 ? 2.805 8.273 23.359 1 98.62 68 VAL A N 1
ATOM 522 C CA . VAL A 1 68 ? 2.449 9.602 23.844 1 98.62 68 VAL A CA 1
ATOM 523 C C . VAL A 1 68 ? 2.65 10.633 22.75 1 98.62 68 VAL A C 1
ATOM 525 O O . VAL A 1 68 ? 3.725 10.711 22.156 1 98.62 68 VAL A O 1
ATOM 528 N N . TRP A 1 69 ? 1.611 11.422 22.484 1 98.62 69 TRP A N 1
ATOM 529 C CA . TRP A 1 69 ? 1.688 12.461 21.469 1 98.62 69 TRP A CA 1
ATOM 530 C C . TRP A 1 69 ? 2.543 13.633 21.938 1 98.62 69 TRP A C 1
ATOM 532 O O . TRP A 1 69 ? 2.449 14.047 23.094 1 98.62 69 TRP A O 1
ATOM 542 N N . GLY A 1 70 ? 3.355 14.141 21.016 1 98.5 70 GLY A N 1
ATOM 543 C CA . GLY A 1 70 ? 4.148 15.328 21.297 1 98.5 70 GLY A CA 1
ATOM 544 C C . GLY A 1 70 ? 3.422 16.625 20.984 1 98.5 70 GLY A C 1
ATOM 545 O O . GLY A 1 70 ? 2.199 16.625 20.828 1 98.5 70 GLY A O 1
ATOM 546 N N . LYS A 1 71 ? 4.207 17.703 20.969 1 98.19 71 LYS A N 1
ATOM 547 C CA . LYS A 1 71 ? 3.666 19.031 20.672 1 98.19 71 LYS A CA 1
ATOM 548 C C . LYS A 1 71 ? 3.094 19.094 19.266 1 98.19 71 LYS A C 1
ATOM 550 O O . LYS A 1 71 ? 3.721 18.625 18.312 1 98.19 71 LYS A O 1
ATOM 555 N N . GLU A 1 72 ? 1.995 19.688 19.141 1 97.81 72 GLU A N 1
ATOM 556 C CA . GLU A 1 72 ? 1.337 19.859 17.844 1 97.81 72 GLU A CA 1
ATOM 557 C C . GLU A 1 72 ? 1.931 21.031 17.062 1 97.81 72 GLU A C 1
ATOM 559 O O . GLU A 1 72 ? 2.256 22.062 17.641 1 97.81 72 GLU A O 1
ATOM 564 N N . GLU A 1 73 ? 2.148 20.844 15.812 1 98.06 73 GLU A N 1
ATOM 565 C CA . GLU A 1 73 ? 2.348 21.922 14.852 1 98.06 73 GLU A CA 1
ATOM 566 C C . GLU A 1 73 ? 1.133 22.094 13.938 1 98.06 73 GLU A C 1
ATOM 568 O O . GLU A 1 73 ? 0.647 21.109 13.359 1 98.06 73 GLU A O 1
ATOM 573 N N . ARG A 1 74 ? 0.639 23.312 13.852 1 97.38 74 ARG A N 1
ATOM 574 C CA . ARG A 1 74 ? -0.562 23.609 13.07 1 97.38 74 ARG A CA 1
ATOM 575 C C . ARG A 1 74 ? -0.235 24.453 11.852 1 97.38 74 ARG A C 1
ATOM 577 O O . ARG A 1 74 ? 0.38 25.516 11.984 1 97.38 74 ARG A O 1
ATOM 584 N N . ILE A 1 75 ? -0.625 24 10.766 1 97.12 75 ILE A N 1
ATOM 585 C CA . ILE A 1 75 ? -0.376 24.672 9.5 1 97.12 75 ILE A CA 1
ATOM 586 C C . ILE A 1 75 ? -1.702 25.094 8.867 1 97.12 75 ILE A C 1
ATOM 588 O O . ILE A 1 75 ? -2.588 24.25 8.672 1 97.12 75 ILE A O 1
ATOM 592 N N . THR A 1 76 ? -1.811 26.328 8.469 1 94.56 76 THR A N 1
ATOM 593 C CA . THR A 1 76 ? -3.084 26.828 7.969 1 94.56 76 THR A CA 1
ATOM 594 C C . THR A 1 76 ? -3.094 26.875 6.445 1 94.56 76 THR A C 1
ATOM 596 O O . THR A 1 76 ? -4.156 26.984 5.828 1 94.56 76 THR A O 1
ATOM 599 N N . ASP A 1 77 ? -1.907 26.938 5.875 1 95.5 77 ASP A N 1
ATOM 600 C CA . ASP A 1 77 ? -1.885 26.719 4.43 1 95.5 77 ASP A CA 1
ATOM 601 C C . ASP A 1 77 ? -2.398 25.328 4.074 1 95.5 77 ASP A C 1
ATOM 603 O O . ASP A 1 77 ? -1.698 24.328 4.273 1 95.5 77 ASP A O 1
ATOM 607 N N . PHE A 1 78 ? -3.621 25.297 3.621 1 96.94 78 PHE A N 1
ATOM 608 C CA . PHE A 1 78 ? -4.375 24.047 3.506 1 96.94 78 PHE A CA 1
ATOM 609 C C . PHE A 1 78 ? -4.754 23.781 2.055 1 96.94 78 PHE A C 1
ATOM 611 O O . PHE A 1 78 ? -5.824 24.188 1.601 1 96.94 78 PHE A O 1
ATOM 618 N N . PRO A 1 79 ? -3.988 23.031 1.313 1 97.62 79 PRO A N 1
ATOM 619 C CA . PRO A 1 79 ? -4.195 22.891 -0.13 1 97.62 79 PRO A CA 1
ATOM 620 C C . PRO A 1 79 ? -5.125 21.734 -0.48 1 97.62 79 PRO A C 1
ATOM 622 O O . PRO A 1 79 ? -5.215 21.328 -1.646 1 97.62 79 PRO A O 1
ATOM 625 N N . PHE A 1 80 ? -5.938 21.156 0.457 1 98 80 PHE A N 1
ATOM 626 C CA . PHE A 1 80 ? -6.762 19.969 0.235 1 98 80 PHE A CA 1
ATOM 627 C C . PHE A 1 80 ? -8.227 20.359 0.057 1 98 80 PHE A C 1
ATOM 629 O O . PHE A 1 80 ? -8.711 21.281 0.715 1 98 80 PHE A O 1
ATOM 636 N N . GLU A 1 81 ? -8.805 19.672 -0.84 1 97.88 81 GLU A N 1
ATOM 637 C CA . GLU A 1 81 ? -10.219 19.922 -1.119 1 97.88 81 GLU A CA 1
ATOM 638 C C . GLU A 1 81 ? -11.031 18.625 -0.994 1 97.88 81 GLU A C 1
ATOM 640 O O . GLU A 1 81 ? -10.625 17.578 -1.51 1 97.88 81 GLU A O 1
ATOM 645 N N . LYS A 1 82 ? -12.195 18.766 -0.283 1 97.94 82 LYS A N 1
ATOM 646 C CA . LYS A 1 82 ? -13.117 17.625 -0.257 1 97.94 82 LYS A CA 1
ATOM 647 C C . LYS A 1 82 ? -13.492 17.188 -1.67 1 97.94 82 LYS A C 1
ATOM 649 O O . LYS A 1 82 ? -13.789 18.016 -2.527 1 97.94 82 LYS A O 1
ATOM 654 N N . GLY A 1 83 ? -13.391 15.859 -1.857 1 98.19 83 GLY A N 1
ATOM 655 C CA . GLY A 1 83 ? -13.695 15.32 -3.172 1 98.19 83 GLY A CA 1
ATOM 656 C C . GLY A 1 83 ? -12.531 15.414 -4.141 1 98.19 83 GLY A C 1
ATOM 657 O O . GLY A 1 83 ? -12.617 14.914 -5.266 1 98.19 83 GLY A O 1
ATOM 658 N N . GLY A 1 84 ? -11.508 16.078 -3.744 1 98.25 84 GLY A N 1
ATOM 659 C CA . GLY A 1 84 ? -10.359 16.297 -4.613 1 98.25 84 GLY A CA 1
ATOM 660 C C . GLY A 1 84 ? -9.312 15.211 -4.492 1 98.25 84 GLY A C 1
ATOM 661 O O . GLY A 1 84 ? -9.391 14.359 -3.607 1 98.25 84 GLY A O 1
ATOM 662 N N . LYS A 1 85 ? -8.359 15.305 -5.406 1 98.19 85 LYS A N 1
ATOM 663 C CA . LYS A 1 85 ? -7.199 14.422 -5.383 1 98.19 85 LYS A CA 1
ATOM 664 C C . LYS A 1 85 ? -6.113 14.961 -4.457 1 98.19 85 LYS A C 1
ATOM 666 O O . LYS A 1 85 ? -6.086 16.156 -4.16 1 98.19 85 LYS A O 1
ATOM 671 N N . PHE A 1 86 ? -5.312 14.078 -3.996 1 98.44 86 PHE A N 1
ATOM 672 C CA . PHE A 1 86 ? -4.117 14.508 -3.281 1 98.44 86 PHE A CA 1
ATOM 673 C C . PHE A 1 86 ? -2.912 13.656 -3.674 1 98.44 86 PHE A C 1
ATOM 675 O O . PHE A 1 86 ? -3.068 12.523 -4.129 1 98.44 86 PHE A O 1
ATOM 682 N N . LYS A 1 87 ? -1.773 14.219 -3.578 1 98.62 87 LYS A N 1
ATOM 683 C CA . LYS A 1 87 ? -0.458 13.602 -3.705 1 98.62 87 LYS A CA 1
ATOM 684 C C . LYS A 1 87 ? 0.503 14.125 -2.643 1 98.62 87 LYS A C 1
ATOM 686 O O . LYS A 1 87 ? 0.691 15.336 -2.51 1 98.62 87 LYS A O 1
ATOM 691 N N . LEU A 1 88 ? 1.069 13.266 -1.873 1 98.69 88 LEU A N 1
ATOM 692 C CA . LEU A 1 88 ? 2.014 13.617 -0.815 1 98.69 88 LEU A CA 1
ATOM 693 C C . LEU A 1 88 ? 3.299 12.805 -0.949 1 98.69 88 LEU A C 1
ATOM 695 O O . LEU A 1 88 ? 3.26 11.609 -1.252 1 98.69 88 LEU A O 1
ATOM 699 N N . SER A 1 89 ? 4.387 13.477 -0.729 1 98.69 89 SER A N 1
ATOM 700 C CA . SER A 1 89 ? 5.668 12.781 -0.596 1 98.69 89 SER A CA 1
ATOM 701 C C . SER A 1 89 ? 6.34 13.117 0.731 1 98.69 89 SER A C 1
ATOM 703 O O . SER A 1 89 ? 6.316 14.273 1.171 1 98.69 89 SER A O 1
ATOM 705 N N . PHE A 1 90 ? 6.988 12.109 1.279 1 98.75 90 PHE A N 1
ATOM 706 C CA . PHE A 1 90 ? 7.648 12.25 2.572 1 98.75 90 PHE A CA 1
ATOM 707 C C . PHE A 1 90 ? 9.109 11.828 2.488 1 98.75 90 PHE A C 1
ATOM 709 O O . PHE A 1 90 ? 9.422 10.773 1.937 1 98.75 90 PHE A O 1
ATOM 716 N N . ILE A 1 91 ? 9.969 12.617 3.068 1 98.5 91 ILE A N 1
ATOM 717 C CA . ILE A 1 91 ? 11.398 12.328 3.082 1 98.5 91 ILE A CA 1
ATOM 718 C C . ILE A 1 91 ? 11.953 12.555 4.488 1 98.5 91 ILE A C 1
ATOM 720 O O . ILE A 1 91 ? 11.758 13.617 5.078 1 98.5 91 ILE A O 1
ATOM 724 N N . LEU A 1 92 ? 12.672 11.539 5.027 1 98.25 92 LEU A N 1
ATOM 725 C CA . LEU A 1 92 ? 13.289 11.656 6.348 1 98.25 92 LEU A CA 1
ATOM 726 C C . LEU A 1 92 ? 14.711 12.188 6.238 1 98.25 92 LEU A C 1
ATOM 728 O O . LEU A 1 92 ? 15.5 11.688 5.43 1 98.25 92 LEU A O 1
ATOM 732 N N . TYR A 1 93 ? 14.977 13.18 6.984 1 97.75 93 TYR A N 1
ATOM 733 C CA . TYR A 1 93 ? 16.344 13.672 7.195 1 97.75 93 TYR A CA 1
ATOM 734 C C . TYR A 1 93 ? 16.734 13.578 8.664 1 97.75 93 TYR A C 1
ATOM 736 O O . TYR A 1 93 ? 15.938 13.125 9.5 1 97.75 93 TYR A O 1
ATOM 744 N N . THR A 1 94 ? 18 13.898 8.914 1 97.62 94 THR A N 1
ATOM 745 C CA . THR A 1 94 ? 18.562 13.766 10.258 1 97.62 94 THR A CA 1
ATOM 746 C C . THR A 1 94 ? 17.766 14.609 11.25 1 97.62 94 THR A C 1
ATOM 748 O O . THR A 1 94 ? 17.438 14.148 12.352 1 97.62 94 THR A O 1
ATOM 751 N N . TYR A 1 95 ? 17.375 15.805 10.891 1 98.06 95 TYR A N 1
ATOM 752 C CA . TYR A 1 95 ? 16.812 16.703 11.891 1 98.06 95 TYR A CA 1
ATOM 753 C C . TYR A 1 95 ? 15.336 16.969 11.625 1 98.06 95 TYR A C 1
ATOM 755 O O . TYR A 1 95 ? 14.641 17.562 12.453 1 98.06 95 TYR A O 1
ATOM 763 N N . GLU A 1 96 ? 14.852 16.531 10.453 1 98.69 96 GLU A N 1
ATOM 764 C CA . GLU A 1 96 ? 13.469 16.828 10.102 1 98.69 96 GLU A CA 1
ATOM 765 C C . GLU A 1 96 ? 12.906 15.781 9.141 1 98.69 96 GLU A C 1
ATOM 767 O O . GLU A 1 96 ? 13.656 14.984 8.578 1 98.69 96 GLU A O 1
ATOM 772 N N . ILE A 1 97 ? 11.586 15.781 9.07 1 98.75 97 ILE A N 1
ATOM 773 C CA . ILE A 1 97 ? 10.898 15.109 7.973 1 98.75 97 ILE A CA 1
ATOM 774 C C . ILE A 1 97 ? 10.234 16.141 7.066 1 98.75 97 ILE A C 1
ATOM 776 O O . ILE A 1 97 ? 9.594 17.078 7.551 1 98.75 97 ILE A O 1
ATOM 780 N N . LYS A 1 98 ? 10.516 15.992 5.816 1 98.69 98 LYS A N 1
ATOM 781 C CA . LYS A 1 98 ? 9.977 16.891 4.793 1 98.69 98 LYS A CA 1
ATOM 782 C C . LYS A 1 98 ? 8.711 16.297 4.168 1 98.69 98 LYS A C 1
ATOM 784 O O . LYS A 1 98 ? 8.688 15.125 3.797 1 98.69 98 LYS A O 1
ATOM 789 N N . VAL A 1 99 ? 7.641 17.078 4.121 1 98.75 99 VAL A N 1
ATOM 790 C CA . VAL A 1 99 ? 6.41 16.766 3.4 1 98.75 99 VAL A CA 1
ATOM 791 C C . VAL A 1 99 ? 6.32 17.609 2.135 1 98.75 99 VAL A C 1
ATOM 793 O O . VAL A 1 99 ? 6.262 18.844 2.207 1 98.75 99 VAL A O 1
ATOM 796 N N . GLN A 1 100 ? 6.324 16.969 1.021 1 98.31 100 GLN A N 1
ATOM 797 C CA . GLN A 1 100 ? 6.141 17.656 -0.253 1 98.31 100 GLN A CA 1
ATOM 798 C C . GLN A 1 100 ? 4.695 17.562 -0.729 1 98.31 100 GLN A C 1
ATOM 800 O O . GLN A 1 100 ? 4.172 16.469 -0.934 1 98.31 100 GLN A O 1
ATOM 805 N N . LEU A 1 101 ? 4.105 18.734 -0.889 1 97.62 101 LEU A N 1
ATOM 806 C CA . LEU A 1 101 ? 2.723 18.812 -1.352 1 97.62 101 LEU A CA 1
ATOM 807 C C . LEU A 1 101 ? 2.664 18.984 -2.865 1 97.62 101 LEU A C 1
ATOM 809 O O . LEU A 1 101 ? 3.645 19.406 -3.482 1 97.62 101 LEU A O 1
ATOM 813 N N . ALA A 1 102 ? 1.565 18.672 -3.449 1 92.5 102 ALA A N 1
ATOM 814 C CA . ALA A 1 102 ? 1.403 18.703 -4.902 1 92.5 102 ALA A CA 1
ATOM 815 C C . ALA A 1 102 ? 1.504 20.125 -5.426 1 92.5 102 ALA A C 1
ATOM 817 O O . ALA A 1 102 ? 1.909 20.344 -6.57 1 92.5 102 ALA A O 1
ATOM 818 N N . ASP A 1 103 ? 1.204 21.062 -4.617 1 89.25 103 ASP A N 1
ATOM 819 C CA . ASP A 1 103 ? 1.204 22.438 -5.082 1 89.25 103 ASP A CA 1
ATOM 820 C C . ASP A 1 103 ? 2.604 23.047 -5.004 1 89.25 103 ASP A C 1
ATOM 822 O O . ASP A 1 103 ? 2.795 24.219 -5.316 1 89.25 103 ASP A O 1
ATOM 826 N N . GLY A 1 104 ? 3.525 22.312 -4.613 1 88.94 104 GLY A N 1
ATOM 827 C CA . GLY A 1 104 ? 4.914 22.75 -4.633 1 88.94 104 GLY A CA 1
ATOM 828 C C . GLY A 1 104 ? 5.41 23.234 -3.283 1 88.94 104 GLY A C 1
ATOM 829 O O . GLY A 1 104 ? 6.602 23.5 -3.109 1 88.94 104 GLY A O 1
ATOM 830 N N . HIS A 1 105 ? 4.582 23.359 -2.348 1 93.81 105 HIS A N 1
ATOM 831 C CA . HIS A 1 105 ? 4.992 23.781 -1.015 1 93.81 105 HIS A CA 1
ATOM 832 C C . HIS A 1 105 ? 5.516 22.609 -0.194 1 93.81 105 HIS A C 1
ATOM 834 O O . HIS A 1 105 ? 5.004 21.5 -0.311 1 93.81 105 HIS A O 1
ATOM 840 N N . ASP A 1 106 ? 6.527 22.953 0.594 1 97.5 106 ASP A N 1
ATOM 841 C CA . ASP A 1 106 ? 7.078 21.969 1.513 1 97.5 106 ASP A CA 1
ATOM 842 C C . ASP A 1 106 ? 6.738 22.312 2.961 1 97.5 106 ASP A C 1
ATOM 844 O O . ASP A 1 106 ? 6.723 23.484 3.34 1 97.5 106 ASP A O 1
ATOM 848 N N . ILE A 1 107 ? 6.48 21.312 3.686 1 98.25 107 ILE A N 1
ATOM 849 C CA . ILE A 1 107 ? 6.355 21.406 5.137 1 98.25 107 ILE A CA 1
ATOM 850 C C . ILE A 1 107 ? 7.496 20.641 5.801 1 98.25 107 ILE A C 1
ATOM 852 O O . ILE A 1 107 ? 7.82 19.531 5.395 1 98.25 107 ILE A O 1
ATOM 856 N N . PHE A 1 108 ? 8.102 21.281 6.777 1 98.56 108 PHE A N 1
ATOM 857 C CA . PHE A 1 108 ? 9.156 20.641 7.543 1 98.56 108 PHE A CA 1
ATOM 858 C C . PHE A 1 108 ? 8.719 20.406 8.984 1 98.56 108 PHE A C 1
ATOM 860 O O . PHE A 1 108 ? 8.188 21.312 9.625 1 98.56 108 PHE A O 1
ATOM 867 N N . PHE A 1 109 ? 8.812 19.234 9.492 1 98.81 109 PHE A N 1
ATOM 868 C CA . PHE A 1 109 ? 8.492 18.859 10.859 1 98.81 109 PHE A CA 1
ATOM 869 C C . PHE A 1 109 ? 9.703 18.25 11.555 1 98.81 109 PHE A C 1
ATOM 871 O O . PHE A 1 109 ? 10.375 17.391 10.984 1 98.81 109 PHE A O 1
ATOM 878 N N . PRO A 1 110 ? 9.961 18.656 12.805 1 98.75 110 PRO A N 1
ATOM 879 C CA . PRO A 1 110 ? 11.172 18.156 13.461 1 98.75 110 PRO A CA 1
ATOM 880 C C . PRO A 1 110 ? 11.141 16.641 13.68 1 98.75 110 PRO A C 1
ATOM 882 O O . PRO A 1 110 ? 10.109 16.094 14.055 1 98.75 110 PRO A O 1
ATOM 885 N N . ASN A 1 111 ? 12.297 16 13.352 1 98.62 111 ASN A N 1
ATOM 886 C CA . ASN A 1 111 ? 12.5 14.602 13.719 1 98.62 111 ASN A CA 1
ATOM 887 C C . ASN A 1 111 ? 12.75 14.445 15.211 1 98.62 111 ASN A C 1
ATOM 889 O O . ASN A 1 111 ? 13.867 14.117 15.625 1 98.62 111 ASN A O 1
ATOM 893 N N . ARG A 1 112 ? 11.711 14.516 15.938 1 98.56 112 ARG A N 1
ATOM 894 C CA . ARG A 1 112 ? 11.805 14.578 17.391 1 98.56 112 ARG A CA 1
ATOM 895 C C . ARG A 1 112 ? 12.258 13.242 17.969 1 98.56 112 ARG A C 1
ATOM 897 O O . ARG A 1 112 ? 12.805 13.188 19.078 1 98.56 112 ARG A O 1
ATOM 904 N N . LEU A 1 113 ? 12.07 12.203 17.234 1 98.06 113 LEU A N 1
ATOM 905 C CA . LEU A 1 113 ? 12.422 10.867 17.719 1 98.06 113 LEU A CA 1
ATOM 906 C C . LEU A 1 113 ? 13.867 10.531 17.375 1 98.06 113 LEU A C 1
ATOM 908 O O . LEU A 1 113 ? 14.422 9.562 17.906 1 98.06 113 LEU A O 1
ATOM 912 N N . GLY A 1 114 ? 14.359 11.266 16.5 1 97.94 114 GLY A N 1
ATOM 913 C CA . GLY A 1 114 ? 15.703 10.961 16.031 1 97.94 114 GLY A CA 1
ATOM 914 C C . GLY A 1 114 ? 15.766 9.664 15.234 1 97.94 114 GLY A C 1
ATOM 915 O O . GLY A 1 114 ? 16.734 8.914 15.352 1 97.94 114 GLY A O 1
ATOM 916 N N . LEU A 1 115 ? 14.797 9.344 14.508 1 97.81 115 LEU A N 1
ATOM 917 C CA . LEU A 1 115 ? 14.789 8.102 13.734 1 97.81 115 LEU A CA 1
ATOM 918 C C . LEU A 1 115 ? 15.781 8.18 12.578 1 97.81 115 LEU A C 1
ATOM 920 O O . LEU A 1 115 ? 15.891 9.211 11.914 1 97.81 115 LEU A O 1
ATOM 924 N N . GLU A 1 116 ? 16.422 7.078 12.305 1 97.56 116 GLU A N 1
ATOM 925 C CA . GLU A 1 116 ? 17.328 6.992 11.156 1 97.56 116 GLU A CA 1
ATOM 926 C C . GLU A 1 116 ? 16.625 6.363 9.953 1 97.56 116 GLU A C 1
ATOM 928 O O . GLU A 1 116 ? 17.094 6.504 8.82 1 97.56 116 GLU A O 1
ATOM 933 N N . THR A 1 117 ? 15.664 5.594 10.258 1 97.75 117 THR A N 1
ATOM 934 C CA . THR A 1 117 ? 14.914 4.906 9.211 1 97.75 117 THR A CA 1
ATOM 935 C C . THR A 1 117 ? 13.414 4.961 9.492 1 97.75 117 THR A C 1
ATOM 937 O O . THR A 1 117 ? 13 5.203 10.625 1 97.75 117 THR A O 1
ATOM 940 N N . ILE A 1 118 ? 12.625 4.875 8.438 1 98.06 118 ILE A N 1
ATOM 941 C CA . ILE A 1 118 ? 11.188 4.656 8.555 1 98.06 118 ILE A CA 1
ATOM 942 C C . ILE A 1 118 ? 10.859 3.195 8.266 1 98.06 118 ILE A C 1
ATOM 944 O O . ILE A 1 118 ? 11.352 2.625 7.285 1 98.06 118 ILE A O 1
ATOM 948 N N . LYS A 1 119 ? 10 2.551 9.086 1 97.62 119 LYS A N 1
ATOM 949 C CA . LYS A 1 119 ? 9.672 1.134 8.953 1 97.62 119 LYS A CA 1
ATOM 950 C C . LYS A 1 119 ? 8.156 0.917 8.93 1 97.62 119 LYS A C 1
ATOM 952 O O . LYS A 1 119 ? 7.691 -0.22 8.836 1 97.62 119 LYS A O 1
ATOM 957 N N . TYR A 1 120 ? 7.453 1.967 9.055 1 97.94 120 TYR A N 1
ATOM 958 C CA . TYR A 1 120 ? 6.008 1.894 9.219 1 97.94 120 TYR A CA 1
ATOM 959 C C . TYR A 1 120 ? 5.32 3.045 8.492 1 97.94 120 TYR A C 1
ATOM 961 O O . TYR A 1 120 ? 5.719 4.203 8.633 1 97.94 120 TYR A O 1
ATOM 969 N N . VAL A 1 121 ? 4.285 2.781 7.703 1 98.56 121 VAL A N 1
ATOM 970 C CA . VAL A 1 121 ? 3.395 3.795 7.148 1 98.56 121 VAL A CA 1
ATOM 971 C C . VAL A 1 121 ? 1.948 3.314 7.227 1 98.56 121 VAL A C 1
ATOM 973 O O . VAL A 1 121 ? 1.666 2.137 6.996 1 98.56 121 VAL A O 1
ATOM 976 N N . ALA A 1 122 ? 1.091 4.188 7.582 1 98.31 122 ALA A N 1
ATOM 977 C CA . ALA A 1 122 ? -0.342 3.906 7.598 1 98.31 122 ALA A CA 1
ATOM 978 C C . ALA A 1 122 ? -1.145 5.105 7.105 1 98.31 122 ALA A C 1
ATOM 980 O O . ALA A 1 122 ? -0.839 6.25 7.453 1 98.31 122 ALA A O 1
ATOM 981 N N . VAL A 1 123 ? -2.09 4.871 6.297 1 98.56 123 VAL A N 1
ATOM 982 C CA . VAL A 1 123 ? -3.049 5.879 5.859 1 98.56 123 VAL A CA 1
ATOM 983 C C . VAL A 1 123 ? -4.41 5.609 6.504 1 98.56 123 VAL A C 1
ATOM 985 O O . VAL A 1 123 ? -4.91 4.484 6.465 1 98.56 123 VAL A O 1
ATOM 988 N N . GLU A 1 124 ? -4.941 6.617 7.121 1 97.94 124 GLU A N 1
ATOM 989 C CA . GLU A 1 124 ? -6.203 6.504 7.848 1 97.94 124 GLU A CA 1
ATOM 990 C C . GLU A 1 124 ? -7.164 7.625 7.461 1 97.94 124 GLU A C 1
ATOM 992 O O . GLU A 1 124 ? -6.734 8.68 6.9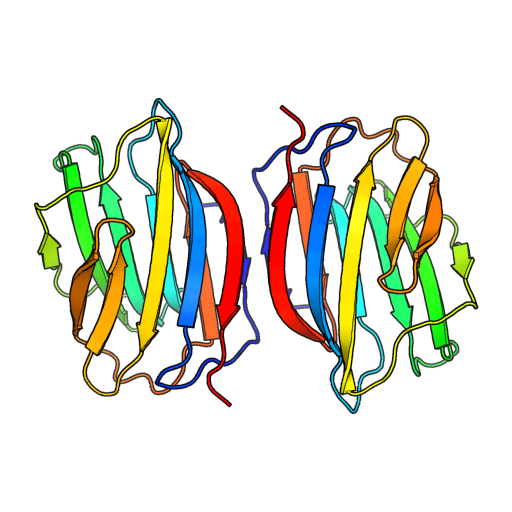92 1 97.94 124 GLU A O 1
ATOM 997 N N . GLY A 1 125 ? -8.469 7.34 7.727 1 97.25 125 GLY A N 1
ATOM 998 C CA . GLY A 1 125 ? -9.461 8.398 7.605 1 97.25 125 GLY A CA 1
ATOM 999 C C . GLY A 1 125 ? -10.156 8.422 6.258 1 97.25 125 GLY A C 1
ATOM 1000 O O . GLY A 1 125 ? -10.352 7.371 5.641 1 97.25 125 GLY A O 1
ATOM 1001 N N . ASP A 1 126 ? -10.594 9.586 5.855 1 97.31 126 ASP A N 1
ATOM 1002 C CA . ASP A 1 126 ? -11.609 9.742 4.824 1 97.31 126 ASP A CA 1
ATOM 1003 C C . ASP A 1 126 ? -10.977 9.914 3.447 1 97.31 126 ASP A C 1
ATOM 1005 O O . ASP A 1 126 ? -11.188 10.93 2.783 1 97.31 126 ASP A O 1
ATOM 1009 N N . VAL A 1 127 ? -10.297 8.922 3.039 1 97.69 127 VAL A N 1
ATOM 1010 C CA . VAL A 1 127 ? -9.656 8.953 1.729 1 97.69 127 VAL A CA 1
ATOM 1011 C C . VAL A 1 127 ? -9.836 7.609 1.029 1 97.69 127 VAL A C 1
ATOM 1013 O O . VAL A 1 127 ? -10.086 6.594 1.681 1 97.69 127 VAL A O 1
ATOM 1016 N N . ARG A 1 128 ? -9.766 7.582 -0.217 1 96.5 128 ARG A N 1
ATOM 1017 C CA . ARG A 1 128 ? -9.633 6.41 -1.076 1 96.5 128 ARG A CA 1
ATOM 1018 C C . ARG A 1 128 ? -8.25 6.355 -1.713 1 96.5 128 ARG A C 1
ATOM 1020 O O . ARG A 1 128 ? -7.871 7.254 -2.471 1 96.5 128 ARG A O 1
ATOM 1027 N N . MET A 1 129 ? -7.539 5.289 -1.442 1 97.5 129 MET A N 1
ATOM 1028 C CA . MET A 1 129 ? -6.148 5.191 -1.882 1 97.5 129 MET A CA 1
ATOM 1029 C C . MET A 1 129 ? -6.07 4.867 -3.371 1 97.5 129 MET A C 1
ATOM 1031 O O . MET A 1 129 ? -6.832 4.039 -3.871 1 97.5 129 MET A O 1
ATOM 1035 N N . LYS A 1 130 ? -5.168 5.551 -4.043 1 97.56 130 LYS A N 1
ATOM 1036 C CA . LYS A 1 130 ? -4.871 5.246 -5.438 1 97.56 130 LYS A CA 1
ATOM 1037 C C . LYS A 1 130 ? -3.498 4.594 -5.578 1 97.56 130 LYS A C 1
ATOM 1039 O O . LYS A 1 130 ? -3.316 3.688 -6.395 1 97.56 130 LYS A O 1
ATOM 1044 N N . ALA A 1 131 ? -2.561 5.062 -4.773 1 98.31 131 ALA A N 1
ATOM 1045 C CA . ALA A 1 131 ? -1.223 4.496 -4.922 1 98.31 131 ALA A CA 1
ATOM 1046 C C . ALA A 1 131 ? -0.394 4.707 -3.656 1 98.31 131 ALA A C 1
ATOM 1048 O O . ALA A 1 131 ? -0.53 5.73 -2.982 1 98.31 131 ALA A O 1
ATOM 1049 N N . LEU A 1 132 ? 0.427 3.771 -3.311 1 98.69 132 LEU A N 1
ATOM 1050 C CA . LEU A 1 132 ? 1.558 3.865 -2.393 1 98.69 132 LEU A CA 1
ATOM 1051 C C . LEU A 1 132 ? 2.854 3.459 -3.086 1 98.69 132 LEU A C 1
ATOM 1053 O O . LEU A 1 132 ? 2.922 2.402 -3.717 1 98.69 132 LEU A O 1
ATOM 1057 N N . ARG A 1 133 ? 3.879 4.328 -2.982 1 98.69 133 ARG A N 1
ATOM 1058 C CA . ARG A 1 133 ? 5.168 4.035 -3.602 1 98.69 133 ARG A CA 1
ATOM 1059 C C . ARG A 1 133 ? 6.312 4.25 -2.617 1 98.69 133 ARG A C 1
ATOM 1061 O O . ARG A 1 133 ? 6.289 5.195 -1.828 1 98.69 133 ARG A O 1
ATOM 1068 N N . PHE A 1 134 ? 7.254 3.396 -2.73 1 98.5 134 PHE A N 1
ATOM 1069 C CA . PHE A 1 134 ? 8.523 3.529 -2.027 1 98.5 134 PHE A CA 1
ATOM 1070 C C . PHE A 1 134 ? 9.648 3.846 -3.002 1 98.5 134 PHE A C 1
ATOM 1072 O O . PHE A 1 134 ? 10.039 2.998 -3.811 1 98.5 134 PHE A O 1
ATOM 1079 N N . LEU A 1 135 ? 10.125 5.051 -2.971 1 97.5 135 LEU A N 1
ATOM 1080 C CA . LEU A 1 135 ? 11.195 5.492 -3.859 1 97.5 135 LEU A CA 1
ATOM 1081 C C . LEU A 1 135 ? 12.531 5.539 -3.123 1 97.5 135 LEU A C 1
ATOM 1083 O O . LEU A 1 135 ? 12.703 6.332 -2.195 1 97.5 135 LEU A O 1
ATOM 1087 N N . ARG A 1 136 ? 13.438 4.68 -3.529 1 94.12 136 ARG A N 1
ATOM 1088 C CA . ARG A 1 136 ? 14.742 4.594 -2.887 1 94.12 136 ARG A CA 1
ATOM 1089 C C . ARG A 1 136 ? 15.812 5.293 -3.725 1 94.12 136 ARG A C 1
ATOM 1091 O O . ARG A 1 136 ? 15.789 5.215 -4.953 1 94.12 136 ARG A O 1
ATOM 1098 N N . LEU A 1 137 ? 16.641 6.09 -3.203 1 87.75 137 LEU A N 1
ATOM 1099 C CA . LEU A 1 137 ? 17.75 6.719 -3.906 1 87.75 137 LEU A CA 1
ATOM 1100 C C . LEU A 1 137 ? 18.797 5.684 -4.316 1 87.75 137 LEU A C 1
ATOM 1102 O O . LEU A 1 137 ? 19.469 5.844 -5.34 1 87.75 137 LEU A O 1
ATOM 1106 N N . SER A 1 138 ? 19.219 4.652 -3.486 1 68.19 138 SER A N 1
ATOM 1107 C CA . SER A 1 138 ? 20.219 3.645 -3.848 1 68.19 138 SER A CA 1
ATOM 1108 C C . SER A 1 138 ? 19.578 2.273 -4.02 1 68.19 138 SER A C 1
ATOM 1110 O O . SER A 1 138 ? 18.531 1.988 -3.412 1 68.19 138 SER A O 1
ATOM 1112 N N . MET B 1 1 ? 1.64 -14.227 10.539 1 44.62 1 MET B N 1
ATOM 1113 C CA . MET B 1 1 ? 2.527 -13.672 9.523 1 44.62 1 MET B CA 1
ATOM 1114 C C . MET B 1 1 ? 2.283 -12.172 9.352 1 44.62 1 MET B C 1
ATOM 1116 O O . MET B 1 1 ? 1.151 -11.75 9.117 1 44.62 1 MET B O 1
ATOM 1120 N N . ASP B 1 2 ? 3.135 -11.422 9.953 1 60 2 ASP B N 1
ATOM 1121 C CA . ASP B 1 2 ? 3.055 -9.961 9.906 1 60 2 ASP B CA 1
ATOM 1122 C C . ASP B 1 2 ? 3.088 -9.453 8.461 1 60 2 ASP B C 1
ATOM 1124 O O . ASP B 1 2 ? 3.902 -9.914 7.66 1 60 2 ASP B O 1
ATOM 1128 N N . CYS B 1 3 ? 1.99 -9.07 7.969 1 71.69 3 CYS B N 1
ATOM 1129 C CA . CYS B 1 3 ? 1.79 -8.555 6.617 1 71.69 3 CYS B CA 1
ATOM 1130 C C . CYS B 1 3 ? 2.742 -7.402 6.328 1 71.69 3 CYS B C 1
ATOM 1132 O O . CYS B 1 3 ? 2.953 -6.539 7.18 1 71.69 3 CYS B O 1
ATOM 1134 N N . LYS B 1 4 ? 3.42 -7.559 5.184 1 88.56 4 LYS B N 1
ATOM 1135 C CA . LYS B 1 4 ? 4.305 -6.504 4.691 1 88.56 4 LYS B CA 1
ATOM 1136 C C . LYS B 1 4 ? 3.512 -5.262 4.293 1 88.56 4 LYS B C 1
ATOM 1138 O O . LYS B 1 4 ? 3.91 -4.141 4.609 1 88.56 4 LYS B O 1
ATOM 1143 N N . LEU B 1 5 ? 2.424 -5.504 3.631 1 97.94 5 LEU B N 1
ATOM 1144 C CA . LEU B 1 5 ? 1.534 -4.465 3.117 1 97.94 5 LEU B CA 1
ATOM 1145 C C . LEU B 1 5 ? 0.095 -4.965 3.057 1 97.94 5 LEU B C 1
ATOM 1147 O O . LEU B 1 5 ? -0.163 -6.07 2.57 1 97.94 5 LEU B O 1
ATOM 1151 N N . THR B 1 6 ? -0.842 -4.203 3.627 1 97.75 6 THR B N 1
ATOM 1152 C CA . THR B 1 6 ? -2.26 -4.551 3.598 1 97.75 6 THR B CA 1
ATOM 1153 C C . THR B 1 6 ? -3.111 -3.312 3.332 1 97.75 6 THR B C 1
ATOM 1155 O O . THR B 1 6 ? -2.859 -2.246 3.895 1 97.75 6 THR B O 1
ATOM 1158 N N . ALA B 1 7 ? -3.988 -3.447 2.469 1 97.88 7 ALA B N 1
ATOM 1159 C CA . ALA B 1 7 ? -5 -2.412 2.27 1 97.88 7 ALA B CA 1
ATOM 1160 C C . ALA B 1 7 ? -6.406 -2.973 2.469 1 97.88 7 ALA B C 1
ATOM 1162 O O . ALA B 1 7 ? -6.711 -4.074 2.008 1 97.88 7 ALA B O 1
ATOM 1163 N N . THR B 1 8 ? -7.152 -2.209 3.223 1 95.69 8 THR B N 1
ATOM 1164 C CA . THR B 1 8 ? -8.547 -2.547 3.486 1 95.69 8 THR B CA 1
ATOM 1165 C C . THR B 1 8 ? -9.453 -1.338 3.252 1 95.69 8 THR B C 1
ATOM 1167 O O . THR B 1 8 ? -8.969 -0.262 2.887 1 95.69 8 THR B O 1
ATOM 1170 N N . GLU B 1 9 ? -10.766 -1.478 3.373 1 89.62 9 GLU B N 1
ATOM 1171 C CA . GLU B 1 9 ? -11.766 -0.419 3.279 1 89.62 9 GLU B CA 1
ATOM 1172 C C . GLU B 1 9 ? -11.727 0.258 1.912 1 89.62 9 GLU B C 1
ATOM 1174 O O . GLU B 1 9 ? -11.695 1.486 1.822 1 89.62 9 GLU B O 1
ATOM 1179 N N . PHE B 1 10 ? -11.383 -0.412 0.934 1 94.31 10 PHE B N 1
ATOM 1180 C CA . PHE B 1 10 ? -11.578 -0.019 -0.456 1 94.31 10 PHE B CA 1
ATOM 1181 C C . PHE B 1 10 ? -12.547 -0.971 -1.154 1 94.31 10 PHE B C 1
ATOM 1183 O O . PHE B 1 10 ? -12.977 -1.968 -0.569 1 94.31 10 PHE B O 1
ATOM 1190 N N . GLU B 1 11 ? -13.016 -0.561 -2.293 1 94.44 11 GLU B N 1
ATOM 1191 C CA . GLU B 1 11 ? -13.875 -1.423 -3.105 1 94.44 11 GLU B CA 1
ATOM 1192 C C . GLU B 1 11 ? -13.5 -1.336 -4.582 1 94.44 11 GLU B C 1
ATOM 1194 O O . GLU B 1 11 ? -13.57 -0.262 -5.184 1 94.44 11 GLU B O 1
ATOM 1199 N N . LEU B 1 12 ? -13.039 -2.445 -5.07 1 96.19 12 LEU B N 1
ATOM 1200 C CA . LEU B 1 12 ? -12.742 -2.533 -6.496 1 96.19 12 LEU B CA 1
ATOM 1201 C C . LEU B 1 12 ? -13.766 -3.406 -7.211 1 96.19 12 LEU B C 1
ATOM 1203 O O . LEU B 1 12 ? -14.078 -4.508 -6.754 1 96.19 12 LEU B O 1
ATOM 1207 N N . GLU B 1 13 ? -14.234 -2.84 -8.273 1 95.88 13 GLU B N 1
ATOM 1208 C CA . GLU B 1 13 ? -15.258 -3.533 -9.055 1 95.88 13 GLU B CA 1
ATOM 1209 C C . GLU B 1 13 ? -14.633 -4.301 -10.219 1 95.88 13 GLU B C 1
ATOM 1211 O O . GLU B 1 13 ? -13.43 -4.219 -10.445 1 95.88 13 GLU B O 1
ATOM 1216 N N . GLN B 1 14 ? -15.523 -5.141 -10.898 1 94.88 14 GLN B N 1
ATOM 1217 C CA . GLN B 1 14 ? -15.078 -5.906 -12.055 1 94.88 14 GLN B CA 1
ATOM 1218 C C . GLN B 1 14 ? -14.406 -5.008 -13.086 1 94.88 14 GLN B C 1
ATOM 1220 O O . GLN B 1 14 ? -14.898 -3.918 -13.383 1 94.88 14 GLN B O 1
ATOM 1225 N N . GLY B 1 15 ? -13.297 -5.391 -13.516 1 95.12 15 GLY B N 1
ATOM 1226 C CA . GLY B 1 15 ? -12.555 -4.641 -14.508 1 95.12 15 GLY B CA 1
ATOM 1227 C C . GLY B 1 15 ? -11.516 -3.711 -13.906 1 95.12 15 GLY B C 1
ATOM 1228 O O . GLY B 1 15 ? -10.594 -3.275 -14.594 1 95.12 15 GLY B O 1
ATOM 1229 N N . ASP B 1 16 ? -11.734 -3.248 -12.648 1 97.69 16 ASP B N 1
ATOM 1230 C CA . ASP B 1 16 ? -10.688 -2.508 -11.953 1 97.69 16 ASP B CA 1
ATOM 1231 C C . ASP B 1 16 ? -9.43 -3.354 -11.797 1 97.69 16 ASP B C 1
ATOM 1233 O O . ASP B 1 16 ? -9.477 -4.578 -11.93 1 97.69 16 ASP B O 1
ATOM 1237 N N . THR B 1 17 ? -8.297 -2.695 -11.617 1 98.31 17 THR B N 1
ATOM 1238 C CA . THR B 1 17 ? -7.023 -3.408 -11.555 1 98.31 17 THR B CA 1
ATOM 1239 C C . THR B 1 17 ? -6.277 -3.061 -10.266 1 98.31 17 THR B C 1
ATOM 1241 O O . THR B 1 17 ? -6.23 -1.895 -9.867 1 98.31 17 THR B O 1
ATOM 1244 N N . ILE B 1 18 ? -5.75 -4.039 -9.586 1 98.69 18 ILE B N 1
ATOM 1245 C CA . ILE B 1 18 ? -4.738 -3.867 -8.547 1 98.69 18 ILE B CA 1
ATOM 1246 C C . ILE B 1 18 ? -3.361 -4.207 -9.109 1 98.69 18 ILE B C 1
ATOM 1248 O O . ILE B 1 18 ? -3.166 -5.277 -9.688 1 98.69 18 ILE B O 1
ATOM 1252 N N . GLN B 1 19 ? -2.48 -3.311 -9.008 1 98.75 19 GLN B N 1
ATOM 1253 C CA . GLN B 1 19 ? -1.119 -3.545 -9.484 1 98.75 19 GLN B CA 1
ATOM 1254 C C . GLN B 1 19 ? -0.121 -3.498 -8.328 1 98.75 19 GLN B C 1
ATOM 1256 O O . GLN B 1 19 ? -0.152 -2.578 -7.512 1 98.75 19 GLN B O 1
ATOM 1261 N N . VAL B 1 20 ? 0.765 -4.508 -8.266 1 98.69 20 VAL B N 1
ATOM 1262 C CA . VAL B 1 20 ? 1.802 -4.602 -7.242 1 98.69 20 VAL B CA 1
ATOM 1263 C C . VAL B 1 20 ? 3.174 -4.703 -7.902 1 98.69 20 VAL B C 1
ATOM 1265 O O . VAL B 1 20 ? 3.355 -5.465 -8.859 1 98.69 20 VAL B O 1
ATOM 1268 N N . LYS B 1 21 ? 4.098 -3.938 -7.477 1 98.38 21 LYS B N 1
ATOM 1269 C CA . LYS B 1 21 ? 5.484 -3.986 -7.93 1 98.38 21 LYS B CA 1
ATOM 1270 C C . LYS B 1 21 ? 6.449 -4.102 -6.754 1 98.38 21 LYS B C 1
ATOM 1272 O O . LYS B 1 21 ? 6.23 -3.494 -5.703 1 98.38 21 LYS B O 1
ATOM 1277 N N . GLY B 1 22 ? 7.531 -4.855 -6.934 1 97.81 22 GLY B N 1
ATOM 1278 C CA . GLY B 1 22 ? 8.523 -4.98 -5.879 1 97.81 22 GLY B CA 1
ATOM 1279 C C . GLY B 1 22 ? 9.758 -5.746 -6.309 1 97.81 22 GLY B C 1
ATOM 1280 O O . GLY B 1 22 ? 9.992 -5.941 -7.504 1 97.81 22 GLY B O 1
ATOM 1281 N N . MET B 1 23 ? 10.57 -6.055 -5.305 1 97.94 23 MET B N 1
ATOM 1282 C CA . MET B 1 23 ? 11.766 -6.867 -5.469 1 97.94 23 MET B CA 1
ATOM 1283 C C . MET B 1 23 ? 11.672 -8.156 -4.652 1 97.94 23 MET B C 1
ATOM 1285 O O . MET B 1 23 ? 11.281 -8.125 -3.486 1 97.94 23 MET B O 1
ATOM 1289 N N . ILE B 1 24 ? 11.961 -9.211 -5.324 1 98.31 24 ILE B N 1
ATOM 1290 C CA . ILE B 1 24 ? 12.062 -10.484 -4.621 1 98.31 24 ILE B CA 1
ATOM 1291 C C . ILE B 1 24 ? 13.414 -10.578 -3.91 1 98.31 24 ILE B C 1
ATOM 1293 O O . ILE B 1 24 ? 14.453 -10.25 -4.492 1 98.31 24 ILE B O 1
ATOM 1297 N N . LEU B 1 25 ? 13.367 -11.016 -2.641 1 97.81 25 LEU B N 1
ATOM 1298 C CA . LEU B 1 25 ? 14.609 -11.07 -1.879 1 97.81 25 LEU B CA 1
ATOM 1299 C C . LEU B 1 25 ? 15.539 -12.141 -2.432 1 97.81 25 LEU B C 1
ATOM 1301 O O . LEU B 1 25 ? 15.078 -13.18 -2.914 1 97.81 25 LEU B O 1
ATOM 1305 N N . PRO B 1 26 ? 16.875 -11.93 -2.412 1 98.25 26 PRO B N 1
ATOM 1306 C CA . PRO B 1 26 ? 17.812 -12.906 -2.965 1 98.25 26 PRO B CA 1
ATOM 1307 C C . PRO B 1 26 ? 17.656 -14.289 -2.352 1 98.25 26 PRO B C 1
ATOM 1309 O O . PRO B 1 26 ? 17.891 -15.297 -3.027 1 98.25 26 PRO B O 1
ATOM 1312 N N . GLY B 1 27 ? 17.266 -14.477 -1.129 1 97.19 27 GLY B N 1
ATOM 1313 C CA . GLY B 1 27 ? 17.094 -15.75 -0.461 1 97.19 27 GLY B CA 1
ATOM 1314 C C . GLY B 1 27 ? 15.641 -16.156 -0.314 1 97.19 27 GLY B C 1
ATOM 1315 O O . GLY B 1 27 ? 15.289 -16.906 0.609 1 97.19 27 GLY B O 1
ATOM 1316 N N . ALA B 1 28 ? 14.891 -15.711 -1.233 1 97.38 28 ALA B N 1
ATOM 1317 C CA . ALA B 1 28 ? 13.445 -15.875 -1.093 1 97.38 28 ALA B CA 1
ATOM 1318 C C . ALA B 1 28 ? 13.055 -17.344 -1.173 1 97.38 28 ALA B C 1
ATOM 1320 O O . ALA B 1 28 ? 13.586 -18.094 -2.002 1 97.38 28 ALA B O 1
ATOM 1321 N N . THR B 1 29 ? 12.156 -17.734 -0.292 1 97.88 29 THR B N 1
ATOM 1322 C CA . THR B 1 29 ? 11.516 -19.047 -0.367 1 97.88 29 THR B CA 1
ATOM 1323 C C . THR B 1 29 ? 10.148 -18.953 -1.037 1 97.88 29 THR B C 1
ATOM 1325 O O . THR B 1 29 ? 9.797 -19.797 -1.861 1 97.88 29 THR B O 1
ATOM 1328 N N . GLU B 1 30 ? 9.453 -17.938 -0.688 1 97.81 30 GLU B N 1
ATOM 1329 C CA . GLU B 1 30 ? 8.141 -17.703 -1.285 1 97.81 30 GLU B CA 1
ATOM 1330 C C . GLU B 1 30 ? 7.637 -16.297 -0.998 1 97.81 30 GLU B C 1
ATOM 1332 O O . GLU B 1 30 ? 8.172 -15.609 -0.129 1 97.81 30 GLU B O 1
ATOM 1337 N N . PHE B 1 31 ? 6.66 -15.844 -1.732 1 98 31 PHE B N 1
ATOM 1338 C CA . PHE B 1 31 ? 5.824 -14.695 -1.388 1 98 31 PHE B CA 1
ATOM 1339 C C . PHE B 1 31 ? 4.387 -14.922 -1.845 1 98 31 PHE B C 1
ATOM 1341 O O . PHE B 1 31 ? 4.09 -15.914 -2.51 1 98 31 PHE B O 1
ATOM 1348 N N . SER B 1 32 ? 3.469 -14.039 -1.43 1 98.56 32 SER B N 1
ATOM 1349 C CA . SER B 1 32 ? 2.086 -14.172 -1.877 1 98.56 32 SER B CA 1
ATOM 1350 C C . SER B 1 32 ? 1.411 -12.805 -1.99 1 98.56 32 SER B C 1
ATOM 1352 O O . SER B 1 32 ? 1.789 -11.859 -1.297 1 98.56 32 SER B O 1
ATOM 1354 N N . VAL B 1 33 ? 0.543 -12.734 -2.844 1 98.81 33 VAL B N 1
ATOM 1355 C CA . VAL B 1 33 ? -0.429 -11.648 -2.936 1 98.81 33 VAL B CA 1
ATOM 1356 C C . VAL B 1 33 ? -1.84 -12.203 -2.738 1 98.81 33 VAL B C 1
ATOM 1358 O O . VAL B 1 33 ? -2.285 -13.062 -3.496 1 98.81 33 VAL B O 1
ATOM 1361 N N . ASN B 1 34 ? -2.52 -11.703 -1.73 1 98.81 34 ASN B N 1
ATOM 1362 C CA . ASN B 1 34 ? -3.838 -12.18 -1.322 1 98.81 34 ASN B CA 1
ATOM 1363 C C . ASN B 1 34 ? -4.926 -11.156 -1.628 1 98.81 34 ASN B C 1
ATOM 1365 O O . ASN B 1 34 ? -4.824 -10 -1.215 1 98.81 34 ASN B O 1
ATOM 1369 N N . LEU B 1 35 ? -5.957 -11.578 -2.365 1 98.75 35 LEU B N 1
ATOM 1370 C CA . LEU B 1 35 ? -7.051 -10.703 -2.768 1 98.75 35 LEU B CA 1
ATOM 1371 C C . LEU B 1 35 ? -8.398 -11.289 -2.363 1 98.75 35 LEU B C 1
ATOM 1373 O O . LEU B 1 35 ? -8.633 -12.484 -2.537 1 98.75 35 LEU B O 1
ATOM 1377 N N . GLY B 1 36 ? -9.25 -10.484 -1.83 1 98.62 36 GLY B N 1
ATOM 1378 C CA . GLY B 1 36 ? -10.57 -11.008 -1.516 1 98.62 36 GLY B CA 1
ATOM 1379 C C . GLY B 1 36 ? -11.445 -10.016 -0.775 1 98.62 36 GLY B C 1
ATOM 1380 O O . GLY B 1 36 ? -11.328 -8.805 -0.985 1 98.62 36 GLY B O 1
ATOM 1381 N N . GLU B 1 37 ? -12.453 -10.562 -0.053 1 97.81 37 GLU B N 1
ATOM 1382 C CA . GLU B 1 37 ? -13.32 -9.766 0.808 1 97.81 37 GLU B CA 1
ATOM 1383 C C . GLU B 1 37 ? -12.625 -9.406 2.117 1 97.81 37 GLU B C 1
ATOM 1385 O O . GLU B 1 37 ? -12.797 -8.305 2.635 1 97.81 37 GLU B O 1
ATOM 1390 N N . ASP B 1 38 ? -12 -10.281 2.719 1 97.44 38 ASP B N 1
ATOM 1391 C CA . ASP B 1 38 ? -11.156 -10.18 3.906 1 97.44 38 ASP B CA 1
ATOM 1392 C C . ASP B 1 38 ? -10.148 -11.32 3.967 1 97.44 3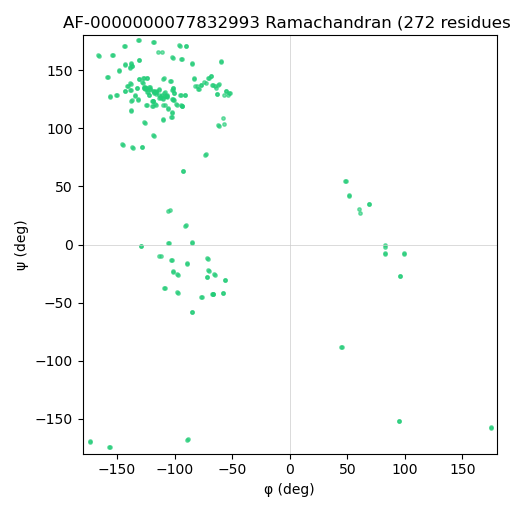8 ASP B C 1
ATOM 1394 O O . ASP B 1 38 ? -10.023 -12.102 3.02 1 97.44 38 ASP B O 1
ATOM 1398 N N . CYS B 1 39 ? -9.375 -11.445 5.059 1 97.06 39 CYS B N 1
ATOM 1399 C CA . CYS B 1 39 ? -8.273 -12.398 5.141 1 97.06 39 CYS B CA 1
ATOM 1400 C C . CYS B 1 39 ? -8.789 -13.828 5.238 1 97.06 39 CYS B C 1
ATOM 1402 O O . CYS B 1 39 ? -8.039 -14.781 5.055 1 97.06 39 CYS B O 1
ATOM 1404 N N . GLU B 1 40 ? -10.094 -14.047 5.496 1 98.25 40 GLU B N 1
ATOM 1405 C CA . GLU B 1 40 ? -10.68 -15.375 5.605 1 98.25 40 GLU B CA 1
ATOM 1406 C C . GLU B 1 40 ? -11.453 -15.75 4.348 1 98.25 40 GLU B C 1
ATOM 1408 O O . GLU B 1 40 ? -11.93 -16.875 4.211 1 98.25 40 GLU B O 1
ATOM 1413 N N . ASN B 1 41 ? -11.719 -14.82 3.506 1 98.69 41 ASN B N 1
ATOM 1414 C CA . ASN B 1 41 ? -12.453 -14.984 2.256 1 98.69 41 ASN B CA 1
ATOM 1415 C C . ASN B 1 41 ? -11.68 -14.398 1.074 1 98.69 41 ASN B C 1
ATOM 1417 O O . ASN B 1 41 ? -11.93 -13.266 0.662 1 98.69 41 ASN B O 1
ATOM 1421 N N . LEU B 1 42 ? -10.789 -15.195 0.561 1 98.81 42 LEU B N 1
ATOM 1422 C CA . LEU B 1 42 ? -9.898 -14.805 -0.529 1 98.81 42 LEU B CA 1
ATOM 1423 C C . LEU B 1 42 ? -10.383 -15.383 -1.855 1 98.81 42 LEU B C 1
ATOM 1425 O O . LEU B 1 42 ? -10.602 -16.594 -1.969 1 98.81 42 LEU B O 1
ATOM 1429 N N . VAL B 1 43 ? -10.57 -14.539 -2.836 1 98.88 43 VAL B N 1
ATOM 1430 C CA . VAL B 1 43 ? -10.852 -15.016 -4.188 1 98.88 43 VAL B CA 1
ATOM 1431 C C . VAL B 1 43 ? -9.586 -15.625 -4.789 1 98.88 43 VAL B C 1
ATOM 1433 O O . VAL B 1 43 ? -9.656 -16.547 -5.605 1 98.88 43 VAL B O 1
ATOM 1436 N N . LEU B 1 44 ? -8.398 -15.148 -4.352 1 98.94 44 LEU B N 1
ATOM 1437 C CA . LEU B 1 44 ? -7.133 -15.656 -4.859 1 98.94 44 LEU B CA 1
ATOM 1438 C C . LEU B 1 44 ? -6.012 -15.422 -3.852 1 98.94 44 LEU B C 1
ATOM 1440 O O . LEU B 1 44 ? -5.844 -14.305 -3.35 1 98.94 44 LEU B O 1
ATOM 1444 N N . ARG B 1 45 ? -5.312 -16.344 -3.512 1 98.81 45 ARG B N 1
ATOM 1445 C CA . ARG B 1 45 ? -3.936 -16.281 -3.029 1 98.81 45 ARG B CA 1
ATOM 1446 C C . ARG B 1 45 ? -2.951 -16.703 -4.117 1 98.81 45 ARG B C 1
ATOM 1448 O O . ARG B 1 45 ? -2.922 -17.859 -4.527 1 98.81 45 ARG B O 1
ATOM 1455 N N . PHE B 1 46 ? -2.25 -15.789 -4.59 1 98.88 46 PHE B N 1
ATOM 1456 C CA . PHE B 1 46 ? -1.188 -16 -5.57 1 98.88 46 PHE B CA 1
ATOM 1457 C C . PHE B 1 46 ? 0.158 -16.172 -4.875 1 98.88 46 PHE B C 1
ATOM 1459 O O . PHE B 1 46 ? 0.678 -15.234 -4.273 1 98.88 46 PHE B O 1
ATOM 1466 N N . ASN B 1 47 ? 0.733 -17.391 -5.121 1 98.38 47 ASN B N 1
ATOM 1467 C CA . ASN B 1 47 ? 1.839 -17.75 -4.234 1 98.38 47 ASN B CA 1
ATOM 1468 C C . ASN B 1 47 ? 3 -18.375 -5.012 1 98.38 47 ASN B C 1
ATOM 1470 O O . ASN B 1 47 ? 3.111 -19.594 -5.098 1 98.38 47 ASN B O 1
ATOM 1474 N N . PRO B 1 48 ? 3.877 -17.547 -5.586 1 98.5 48 PRO B N 1
ATOM 1475 C CA . PRO B 1 48 ? 5.129 -18.078 -6.129 1 98.5 48 PRO B CA 1
ATOM 1476 C C . PRO B 1 48 ? 6.023 -18.703 -5.055 1 98.5 48 PRO B C 1
ATOM 1478 O O . PRO B 1 48 ? 6.289 -18.062 -4.027 1 98.5 48 PRO B O 1
ATOM 1481 N N . ARG B 1 49 ? 6.445 -19.875 -5.312 1 98.25 49 ARG B N 1
ATOM 1482 C CA . ARG B 1 49 ? 7.344 -20.609 -4.43 1 98.25 49 ARG B CA 1
ATOM 1483 C C . ARG B 1 49 ? 8.648 -20.953 -5.141 1 98.25 49 ARG B C 1
ATOM 1485 O O . ARG B 1 49 ? 8.648 -21.609 -6.176 1 98.25 49 ARG B O 1
ATOM 1492 N N . PHE B 1 50 ? 9.75 -20.453 -4.621 1 97.81 50 PHE B N 1
ATOM 1493 C CA . PHE B 1 50 ? 11.062 -20.656 -5.23 1 97.81 50 PHE B CA 1
ATOM 1494 C C . PHE B 1 50 ? 11.672 -21.969 -4.781 1 97.81 50 PHE B C 1
ATOM 1496 O O . PHE B 1 50 ? 12.086 -22.781 -5.613 1 97.81 50 PHE B O 1
ATOM 1503 N N . ASP B 1 51 ? 11.805 -22.047 -3.533 1 91.88 51 ASP B N 1
ATOM 1504 C CA . ASP B 1 51 ? 12.273 -23.25 -2.859 1 91.88 51 ASP B CA 1
ATOM 1505 C C . ASP B 1 51 ? 11.578 -23.438 -1.51 1 91.88 51 ASP B C 1
ATOM 1507 O O . ASP B 1 51 ? 11.984 -22.828 -0.515 1 91.88 51 ASP B O 1
ATOM 1511 N N . ASN B 1 52 ? 10.422 -24.078 -1.666 1 83.44 52 ASN B N 1
ATOM 1512 C CA . ASN B 1 52 ? 9.672 -24.297 -0.435 1 83.44 52 ASN B CA 1
ATOM 1513 C C . ASN B 1 52 ? 9.305 -25.766 -0.243 1 83.44 52 ASN B C 1
ATOM 1515 O O . ASN B 1 52 ? 8.344 -26.25 -0.835 1 83.44 52 ASN B O 1
ATOM 1519 N N . GLN B 1 53 ? 10.055 -26.375 0.694 1 78.56 53 GLN B N 1
ATOM 1520 C CA . GLN B 1 53 ? 9.859 -27.781 1.033 1 78.56 53 GLN B CA 1
ATOM 1521 C C . GLN B 1 53 ? 9.703 -28.641 -0.223 1 78.56 53 GLN B C 1
ATOM 1523 O O . GLN B 1 53 ? 10.664 -28.844 -0.966 1 78.56 53 GLN B O 1
ATOM 1528 N N . ASN B 1 54 ? 8.344 -28.75 -0.699 1 87.06 54 ASN B N 1
ATOM 1529 C CA . ASN B 1 54 ? 8.039 -29.688 -1.773 1 87.06 54 ASN B CA 1
ATOM 1530 C C . ASN B 1 54 ? 7.793 -28.953 -3.096 1 87.06 54 ASN B C 1
ATOM 1532 O O . ASN B 1 54 ? 7.508 -29.594 -4.109 1 87.06 54 ASN B O 1
ATOM 1536 N N . ASP B 1 55 ? 7.926 -27.625 -3.066 1 92.38 55 ASP B N 1
ATOM 1537 C CA . ASP B 1 55 ? 7.648 -26.859 -4.277 1 92.38 55 ASP B CA 1
ATOM 1538 C C . ASP B 1 55 ? 8.891 -26.094 -4.734 1 92.38 55 ASP B C 1
ATOM 1540 O O . ASP B 1 55 ? 9.516 -25.391 -3.943 1 92.38 55 ASP B O 1
ATOM 1544 N N . THR B 1 56 ? 9.258 -26.359 -5.969 1 95.88 56 THR B N 1
ATOM 1545 C CA . THR B 1 56 ? 10.336 -25.594 -6.598 1 95.88 56 THR B CA 1
ATOM 1546 C C . THR B 1 56 ? 9.828 -24.859 -7.836 1 95.88 56 THR B C 1
ATOM 1548 O O . THR B 1 56 ? 9.242 -25.469 -8.727 1 95.88 56 THR B O 1
ATOM 1551 N N . SER B 1 57 ? 10.016 -23.531 -7.844 1 97.31 57 SER B N 1
ATOM 1552 C CA . SER B 1 57 ? 9.656 -22.688 -8.977 1 97.31 57 SER B CA 1
ATOM 1553 C C . SER B 1 57 ? 8.242 -22.984 -9.461 1 97.31 57 SER B C 1
ATOM 1555 O O . SER B 1 57 ? 8.031 -23.281 -10.641 1 97.31 57 SER B O 1
ATOM 1557 N N . THR B 1 58 ? 7.348 -22.906 -8.562 1 97.81 58 THR B N 1
ATOM 1558 C CA . THR B 1 58 ? 5.945 -23.203 -8.828 1 97.81 58 THR B CA 1
ATOM 1559 C C . THR B 1 58 ? 5.047 -22.109 -8.258 1 97.81 58 THR B C 1
ATOM 1561 O O . THR B 1 58 ? 5.266 -21.641 -7.145 1 97.81 58 THR B O 1
ATOM 1564 N N . ILE B 1 59 ? 4.09 -21.688 -9.07 1 98.25 59 ILE B N 1
ATOM 1565 C CA . ILE B 1 59 ? 3.07 -20.781 -8.57 1 98.25 59 ILE B CA 1
ATOM 1566 C C . ILE B 1 59 ? 1.852 -21.578 -8.102 1 98.25 59 ILE B C 1
ATOM 1568 O O . ILE B 1 59 ? 1.263 -22.328 -8.883 1 98.25 59 ILE B O 1
ATOM 1572 N N . ILE B 1 60 ? 1.532 -21.453 -6.852 1 98.5 60 ILE B N 1
ATOM 1573 C CA . ILE B 1 60 ? 0.321 -22.062 -6.32 1 98.5 60 ILE B CA 1
ATOM 1574 C C . ILE B 1 60 ? -0.779 -21.016 -6.195 1 98.5 60 ILE B C 1
ATOM 1576 O O . ILE B 1 60 ? -0.546 -19.922 -5.68 1 98.5 60 ILE B O 1
ATOM 1580 N N . CYS B 1 61 ? -1.939 -21.297 -6.691 1 98.69 61 CYS B N 1
ATOM 1581 C CA . CYS B 1 61 ? -3.121 -20.469 -6.531 1 98.69 61 CYS B CA 1
ATOM 1582 C C . CYS B 1 61 ? -4.223 -21.219 -5.785 1 98.69 61 CYS B C 1
ATOM 1584 O O . CYS B 1 61 ? -4.508 -22.375 -6.09 1 98.69 61 CYS B O 1
ATOM 1586 N N . MET B 1 62 ? -4.746 -20.531 -4.84 1 98.75 62 MET B N 1
ATOM 1587 C CA . MET B 1 62 ? -5.859 -21.078 -4.082 1 98.75 62 MET B CA 1
ATOM 1588 C C . MET B 1 62 ? -6.871 -20 -3.721 1 98.75 62 MET B C 1
ATOM 1590 O O . MET B 1 62 ? -6.535 -18.812 -3.693 1 98.75 62 MET B O 1
ATOM 1594 N N . SER B 1 63 ? -8.055 -20.406 -3.527 1 98.88 63 SER B N 1
ATOM 1595 C CA . SER B 1 63 ? -9.055 -19.562 -2.883 1 98.88 63 SER B CA 1
ATOM 1596 C C . SER B 1 63 ? -9.266 -19.969 -1.426 1 98.88 63 SER B C 1
ATOM 1598 O O . SER B 1 63 ? -8.797 -21.031 -0.998 1 98.88 63 SER B O 1
ATOM 1600 N N . LYS B 1 64 ? -9.797 -19.141 -0.673 1 98.88 64 LYS B N 1
ATOM 1601 C CA . LYS B 1 64 ? -10.148 -19.391 0.72 1 98.88 64 LYS B CA 1
ATOM 1602 C C . LYS B 1 64 ? -11.5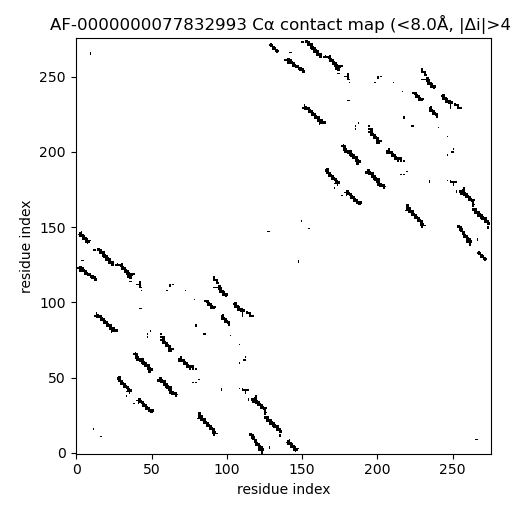78 -18.938 1.018 1 98.88 64 LYS B C 1
ATOM 1604 O O . LYS B 1 64 ? -11.945 -17.812 0.684 1 98.88 64 LYS B O 1
ATOM 1609 N N . LYS B 1 65 ? -12.312 -19.844 1.506 1 98.75 65 LYS B N 1
ATOM 1610 C CA . LYS B 1 65 ? -13.688 -19.516 1.896 1 98.75 65 LYS B CA 1
ATOM 1611 C C . LYS B 1 65 ? -13.938 -19.891 3.355 1 98.75 65 LYS B C 1
ATOM 1613 O O . LYS B 1 65 ? -13.805 -21.047 3.746 1 98.75 65 LYS B O 1
ATOM 1618 N N . HIS B 1 66 ? -14.297 -18.844 4.133 1 98.38 66 HIS B N 1
ATOM 1619 C CA . HIS B 1 66 ? -14.531 -19.016 5.562 1 98.38 66 HIS B CA 1
ATOM 1620 C C . HIS B 1 66 ? -13.359 -19.719 6.23 1 98.38 66 HIS B C 1
ATOM 1622 O O . HIS B 1 66 ? -13.547 -20.688 6.973 1 98.38 66 HIS B O 1
ATOM 1628 N N . GLY B 1 67 ? -12.219 -19.312 5.848 1 98.38 67 GLY B N 1
ATOM 1629 C CA . GLY B 1 67 ? -11 -19.781 6.488 1 98.38 67 GLY B CA 1
ATOM 1630 C C . GLY B 1 67 ? -10.523 -21.125 5.965 1 98.38 67 GLY B C 1
ATOM 1631 O O . GLY B 1 67 ? -9.484 -21.625 6.395 1 98.38 67 GLY B O 1
ATOM 1632 N N . VAL B 1 68 ? -11.258 -21.688 5.035 1 98.69 68 VAL B N 1
ATOM 1633 C CA . VAL B 1 68 ? -10.898 -23 4.512 1 98.69 68 VAL B CA 1
ATOM 1634 C C . VAL B 1 68 ? -10.336 -22.859 3.1 1 98.69 68 VAL B C 1
ATOM 1636 O O . VAL B 1 68 ? -10.961 -22.234 2.234 1 98.69 68 VAL B O 1
ATOM 1639 N N . TRP B 1 69 ? -9.164 -23.438 2.879 1 98.69 69 TRP B N 1
ATOM 1640 C CA . TRP B 1 69 ? -8.531 -23.375 1.565 1 98.69 69 TRP B CA 1
ATOM 1641 C C . TRP B 1 69 ? -9.234 -24.297 0.579 1 98.69 69 TRP B C 1
ATOM 1643 O O . TRP B 1 69 ? -9.602 -25.422 0.928 1 98.69 69 TRP B O 1
ATOM 1653 N N . GLY B 1 70 ? -9.383 -23.812 -0.636 1 98.5 70 GLY B N 1
ATOM 1654 C CA . GLY B 1 70 ? -9.938 -24.625 -1.705 1 98.5 70 GLY B CA 1
ATOM 1655 C C . GLY B 1 70 ? -8.883 -25.406 -2.463 1 98.5 70 GLY B C 1
ATOM 1656 O O . GLY B 1 70 ? -7.754 -25.547 -1.996 1 98.5 70 GLY B O 1
ATOM 1657 N N . LYS B 1 71 ? -9.32 -25.969 -3.609 1 98.19 71 LYS B N 1
ATOM 1658 C CA . LYS B 1 71 ? -8.438 -26.766 -4.461 1 98.19 71 LYS B CA 1
ATOM 1659 C C . LYS B 1 71 ? -7.273 -25.922 -4.98 1 98.19 71 LYS B C 1
ATOM 1661 O O . LYS B 1 71 ? -7.473 -24.797 -5.434 1 98.19 71 LYS B O 1
ATOM 1666 N N . GLU B 1 72 ? -6.148 -26.469 -4.973 1 97.81 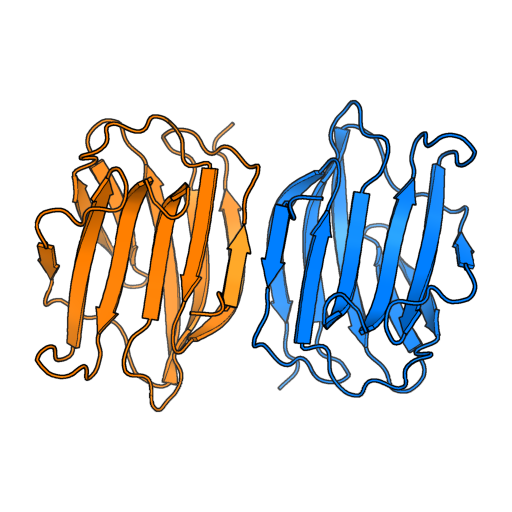72 GLU B N 1
ATOM 1667 C CA . GLU B 1 72 ? -4.945 -25.797 -5.457 1 97.81 72 GLU B CA 1
ATOM 1668 C C . GLU B 1 72 ? -4.832 -25.891 -6.977 1 97.81 72 GLU B C 1
ATOM 1670 O O . GLU B 1 72 ? -5.148 -26.922 -7.562 1 97.81 72 GLU B O 1
ATOM 1675 N N . GLU B 1 73 ? -4.48 -24.828 -7.602 1 98 73 GLU B N 1
ATOM 1676 C CA . GLU B 1 73 ? -3.975 -24.812 -8.969 1 98 73 GLU B CA 1
ATOM 1677 C C . GLU B 1 73 ? -2.475 -24.547 -9.008 1 98 73 GLU B C 1
ATOM 1679 O O . GLU B 1 73 ? -2.002 -23.594 -8.383 1 98 73 GLU B O 1
ATOM 1684 N N . ARG B 1 74 ? -1.742 -25.391 -9.711 1 97.44 74 ARG B N 1
ATOM 1685 C CA . ARG B 1 74 ? -0.287 -25.281 -9.773 1 97.44 74 ARG B CA 1
ATOM 1686 C C . ARG B 1 74 ? 0.178 -24.922 -11.18 1 97.44 74 ARG B C 1
ATOM 1688 O O . ARG B 1 74 ? -0.183 -25.578 -12.156 1 97.44 74 ARG B O 1
ATOM 1695 N N . ILE B 1 75 ? 0.916 -23.906 -11.227 1 97.19 75 ILE B N 1
ATOM 1696 C CA . ILE B 1 75 ? 1.433 -23.406 -12.5 1 97.19 75 ILE B CA 1
ATOM 1697 C C . ILE B 1 75 ? 2.955 -23.516 -12.508 1 97.19 75 ILE B C 1
ATOM 1699 O O . ILE B 1 75 ? 3.629 -23 -11.609 1 97.19 75 ILE B O 1
ATOM 1703 N N . THR B 1 76 ? 3.498 -24.062 -13.562 1 94.62 76 THR B N 1
ATOM 1704 C CA . THR B 1 76 ? 4.934 -24.328 -13.594 1 94.62 76 THR B CA 1
ATOM 1705 C C . THR B 1 76 ? 5.656 -23.266 -14.414 1 94.62 76 THR B C 1
ATOM 1707 O O . THR B 1 76 ? 6.879 -23.141 -14.336 1 94.62 76 THR B O 1
ATOM 1710 N N . ASP B 1 77 ? 4.918 -22.641 -15.297 1 95.5 77 ASP B N 1
ATOM 1711 C CA . ASP B 1 77 ? 5.523 -21.469 -15.914 1 95.5 77 ASP B CA 1
ATOM 1712 C C . ASP B 1 77 ? 5.832 -20.391 -14.867 1 95.5 77 ASP B C 1
ATOM 1714 O O . ASP B 1 77 ? 4.926 -19.719 -14.375 1 95.5 77 ASP B O 1
ATOM 1718 N N . PHE B 1 78 ? 7.086 -20.328 -14.531 1 96.94 78 PHE B N 1
ATOM 1719 C CA . PHE B 1 78 ? 7.523 -19.594 -13.352 1 96.94 78 PHE B CA 1
ATOM 1720 C C . PHE B 1 78 ? 8.461 -18.453 -13.742 1 96.94 78 PHE B C 1
ATOM 1722 O O . PHE B 1 78 ? 9.68 -18.641 -13.781 1 96.94 78 PHE B O 1
ATOM 1729 N N . PRO B 1 79 ? 7.992 -17.25 -13.945 1 97.62 79 PRO B N 1
ATOM 1730 C CA . PRO B 1 79 ? 8.805 -16.172 -14.508 1 97.62 79 PRO B CA 1
ATOM 1731 C C . PRO B 1 79 ? 9.516 -15.352 -13.438 1 97.62 79 PRO B C 1
ATOM 1733 O O . PRO B 1 79 ? 10.047 -14.273 -13.727 1 97.62 79 PRO B O 1
ATOM 1736 N N . PHE B 1 80 ? 9.648 -15.812 -12.164 1 98 80 PHE B N 1
ATOM 1737 C CA . PHE B 1 80 ? 10.211 -15.047 -11.055 1 98 80 PHE B CA 1
ATOM 1738 C C . PHE B 1 80 ? 11.633 -15.5 -10.75 1 98 80 PHE B C 1
ATOM 1740 O O . PHE B 1 80 ? 11.945 -16.688 -10.836 1 98 80 PHE B O 1
ATOM 1747 N N . GLU B 1 81 ? 12.406 -14.516 -10.453 1 97.88 81 GLU B N 1
ATOM 1748 C CA . GLU B 1 81 ? 13.797 -14.781 -10.109 1 97.88 81 GLU B CA 1
ATOM 1749 C C . GLU B 1 81 ? 14.156 -14.188 -8.75 1 97.88 81 GLU B C 1
ATOM 1751 O O . GLU B 1 81 ? 13.82 -13.039 -8.461 1 97.88 81 GLU B O 1
ATOM 1756 N N . LYS B 1 82 ? 14.867 -15.031 -7.934 1 97.94 82 LYS B N 1
ATOM 1757 C CA . LYS B 1 82 ? 15.398 -14.5 -6.688 1 97.94 82 LYS B CA 1
ATOM 1758 C C . LYS B 1 82 ? 16.281 -13.273 -6.945 1 97.94 82 LYS B C 1
ATOM 1760 O O . LYS B 1 82 ? 17.109 -13.289 -7.848 1 97.94 82 LYS B O 1
ATOM 1765 N N . GLY B 1 83 ? 15.984 -12.242 -6.141 1 98.19 83 GLY B N 1
ATOM 1766 C CA . GLY B 1 83 ? 16.734 -11.008 -6.305 1 98.19 83 GLY B CA 1
ATOM 1767 C C . GLY B 1 83 ? 16.203 -10.133 -7.422 1 98.19 83 GLY B C 1
ATOM 1768 O O . GLY B 1 83 ? 16.688 -9.016 -7.621 1 98.19 83 GLY B O 1
ATOM 1769 N N . GLY B 1 84 ? 15.281 -10.641 -8.156 1 98.25 84 GLY B N 1
ATOM 1770 C CA . GLY B 1 84 ? 14.742 -9.914 -9.297 1 98.25 84 GLY B CA 1
ATOM 1771 C C . GLY B 1 84 ? 13.547 -9.055 -8.953 1 98.25 84 GLY B C 1
ATOM 1772 O O . GLY B 1 84 ? 13.023 -9.133 -7.84 1 98.25 84 GLY B O 1
ATOM 1773 N N . LYS B 1 85 ? 13.172 -8.258 -9.93 1 98.25 85 LYS B N 1
ATOM 1774 C CA . LYS B 1 85 ? 11.969 -7.434 -9.82 1 98.25 85 LYS B CA 1
ATOM 1775 C C . LYS B 1 85 ? 10.727 -8.219 -10.227 1 98.25 85 LYS B C 1
ATOM 1777 O O . LYS B 1 85 ? 10.828 -9.227 -10.938 1 98.25 85 LYS B O 1
ATOM 1782 N N . PHE B 1 86 ? 9.633 -7.777 -9.719 1 98.44 86 PHE B N 1
ATOM 1783 C CA . PHE B 1 86 ? 8.367 -8.32 -10.203 1 98.44 86 PHE B CA 1
ATOM 1784 C C . PHE B 1 86 ? 7.328 -7.215 -10.359 1 98.44 86 PHE B C 1
ATOM 1786 O O . PHE B 1 86 ? 7.422 -6.172 -9.711 1 98.44 86 PHE B O 1
ATOM 1793 N N . LYS B 1 87 ? 6.426 -7.418 -11.25 1 98.62 87 LYS B N 1
ATOM 1794 C CA . LYS B 1 87 ? 5.219 -6.629 -11.477 1 98.62 87 LYS B CA 1
ATOM 1795 C C . LYS B 1 87 ? 4.012 -7.531 -11.734 1 98.62 87 LYS B C 1
ATOM 1797 O O . LYS B 1 87 ? 4.055 -8.391 -12.617 1 98.62 87 LYS B O 1
ATOM 1802 N N . LEU B 1 88 ? 2.98 -7.379 -10.984 1 98.69 88 LEU B N 1
ATOM 1803 C CA . LEU B 1 88 ? 1.755 -8.156 -11.117 1 98.69 88 LEU B CA 1
ATOM 1804 C C . LEU B 1 88 ? 0.537 -7.246 -11.211 1 98.69 88 LEU B C 1
ATOM 1806 O O . LEU B 1 88 ? 0.453 -6.242 -10.5 1 98.69 88 LEU B O 1
ATOM 1810 N N . SER B 1 89 ? -0.356 -7.617 -12.062 1 98.69 89 SER B N 1
ATOM 1811 C CA . SER B 1 89 ? -1.667 -6.977 -12.094 1 98.69 89 SER B CA 1
ATOM 1812 C C . SER B 1 89 ? -2.787 -8 -11.945 1 98.69 89 SER B C 1
ATOM 1814 O O . SER B 1 89 ? -2.725 -9.086 -12.523 1 98.69 89 SER B O 1
ATOM 1816 N N . PHE B 1 90 ? -3.82 -7.582 -11.234 1 98.75 90 PHE B N 1
ATOM 1817 C CA . PHE B 1 90 ? -4.953 -8.461 -10.961 1 98.75 90 PHE B CA 1
ATOM 1818 C C . PHE B 1 90 ? -6.262 -7.797 -11.375 1 98.75 90 PHE B C 1
ATOM 1820 O O . PHE B 1 90 ? -6.504 -6.633 -11.055 1 98.75 90 PHE B O 1
ATOM 1827 N N . ILE B 1 91 ? -7.086 -8.539 -12.031 1 98.5 91 ILE B N 1
ATOM 1828 C CA . ILE B 1 91 ? -8.383 -8.055 -12.484 1 98.5 91 ILE B CA 1
ATOM 1829 C C . ILE B 1 91 ? -9.469 -9.086 -12.164 1 98.5 91 ILE B C 1
ATOM 1831 O O . ILE B 1 91 ? -9.344 -10.258 -12.516 1 98.5 91 ILE B O 1
ATOM 1835 N N . LEU B 1 92 ? -10.555 -8.633 -11.484 1 98.19 92 LEU B N 1
ATOM 1836 C CA . LEU B 1 92 ? -11.664 -9.523 -11.164 1 98.19 92 LEU B CA 1
ATOM 1837 C C . LEU B 1 92 ? -12.727 -9.492 -12.258 1 98.19 92 LEU B C 1
ATOM 1839 O O . LEU B 1 92 ? -13.141 -8.414 -12.695 1 98.19 92 LEU B O 1
ATOM 1843 N N . TYR B 1 93 ? -13.086 -10.633 -12.711 1 97.62 93 TYR B N 1
ATOM 1844 C CA . TYR B 1 93 ? -14.25 -10.812 -13.578 1 97.62 93 TYR B CA 1
ATOM 1845 C C . TYR B 1 93 ? -15.289 -11.711 -12.914 1 97.62 93 TYR B C 1
ATOM 1847 O O . TYR B 1 93 ? -15.086 -12.18 -11.789 1 97.62 93 TYR B O 1
ATOM 1855 N N . THR B 1 94 ? -16.422 -11.828 -13.594 1 97.5 94 THR B N 1
ATOM 1856 C CA . THR B 1 94 ? -17.547 -12.586 -13.047 1 97.5 94 THR B CA 1
ATOM 1857 C C . THR B 1 94 ? -17.141 -14.023 -12.758 1 97.5 94 THR B C 1
ATOM 1859 O O . THR B 1 94 ? -17.484 -14.57 -11.703 1 97.5 94 THR B O 1
ATOM 1862 N N . TYR B 1 95 ? -16.391 -14.641 -13.633 1 98.06 95 TYR B N 1
ATOM 1863 C CA . TYR B 1 95 ? -16.172 -16.078 -13.492 1 98.06 95 TYR B CA 1
ATOM 1864 C C . TYR B 1 95 ? -14.719 -16.375 -13.133 1 98.06 95 TYR B C 1
ATOM 1866 O O . TYR B 1 95 ? -14.383 -17.516 -12.812 1 98.06 95 TYR B O 1
ATOM 1874 N N . GLU B 1 96 ? -13.852 -15.359 -13.203 1 98.62 96 GLU B N 1
ATOM 1875 C CA . GLU B 1 96 ? -12.43 -15.617 -12.961 1 98.62 96 GLU B CA 1
ATOM 1876 C C . GLU B 1 96 ? -11.727 -14.352 -12.461 1 98.62 96 GLU B C 1
ATOM 1878 O O . GLU B 1 96 ? -12.281 -13.258 -12.539 1 98.62 96 GLU B O 1
ATOM 1883 N N . ILE B 1 97 ? -10.57 -14.578 -11.898 1 98.75 97 ILE B N 1
ATOM 1884 C CA . ILE B 1 97 ? -9.617 -13.5 -11.672 1 98.75 97 ILE B CA 1
ATOM 1885 C C . ILE B 1 97 ? -8.398 -13.68 -12.578 1 98.75 97 ILE B C 1
ATOM 1887 O O . ILE B 1 97 ? -7.871 -14.789 -12.703 1 98.75 97 ILE B O 1
ATOM 1891 N N . LYS B 1 98 ? -8.102 -12.641 -13.266 1 98.62 98 LYS B N 1
ATOM 1892 C CA . LYS B 1 98 ? -6.969 -12.625 -14.188 1 98.62 98 LYS B CA 1
ATOM 1893 C C . LYS B 1 98 ? -5.723 -12.055 -13.516 1 98.62 98 LYS B C 1
ATOM 1895 O O . LYS B 1 98 ? -5.781 -11.008 -12.859 1 98.62 98 LYS B O 1
ATOM 1900 N N . VAL B 1 99 ? -4.605 -12.773 -13.602 1 98.75 99 VAL B N 1
ATOM 1901 C CA . VAL B 1 99 ? -3.287 -12.312 -13.18 1 98.75 99 VAL B CA 1
ATOM 1902 C C . VAL B 1 99 ? -2.438 -11.992 -14.406 1 98.75 99 VAL B C 1
ATOM 1904 O O . VAL B 1 99 ? -2.154 -12.875 -15.219 1 98.75 99 VAL B O 1
ATOM 1907 N N . GLN B 1 100 ? -2.059 -10.766 -14.531 1 98.31 100 GLN B N 1
ATOM 1908 C CA . GLN B 1 100 ? -1.165 -10.359 -15.609 1 98.31 100 GLN B CA 1
ATOM 1909 C C . GLN B 1 100 ? 0.278 -10.266 -15.125 1 98.31 100 GLN B C 1
ATOM 1911 O O . GLN B 1 100 ? 0.582 -9.5 -14.203 1 98.31 100 GLN B O 1
ATOM 1916 N N . LEU B 1 101 ? 1.119 -11.062 -15.773 1 97.62 101 LEU B N 1
ATOM 1917 C CA . LEU B 1 101 ? 2.537 -11.078 -15.43 1 97.62 101 LEU B CA 1
ATOM 1918 C C . LEU B 1 101 ? 3.326 -10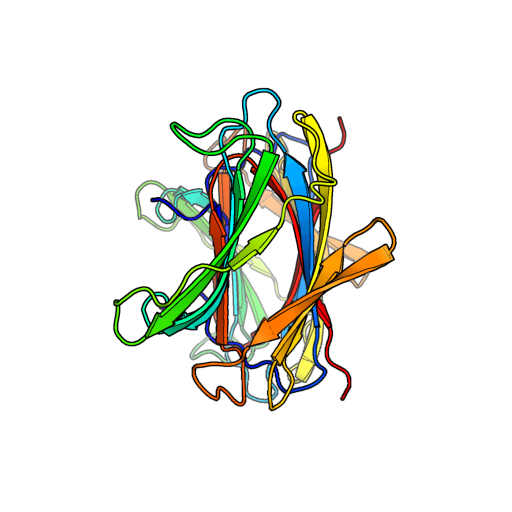.133 -16.328 1 97.62 101 LEU B C 1
ATOM 1920 O O . LEU B 1 101 ? 2.859 -9.766 -17.406 1 97.62 101 LEU B O 1
ATOM 1924 N N . ALA B 1 102 ? 4.465 -9.734 -15.906 1 92.56 102 ALA B N 1
ATOM 1925 C CA . ALA B 1 102 ? 5.285 -8.758 -16.625 1 92.56 102 ALA B CA 1
ATOM 1926 C C . ALA B 1 102 ? 5.746 -9.312 -17.969 1 92.56 102 ALA B C 1
ATOM 1928 O O . ALA B 1 102 ? 5.969 -8.547 -18.906 1 92.56 102 ALA B O 1
ATOM 1929 N N . ASP B 1 103 ? 5.828 -10.562 -18.062 1 89.38 103 ASP B N 1
ATOM 1930 C CA . ASP B 1 103 ? 6.332 -11.156 -19.297 1 89.38 103 ASP B CA 1
ATOM 1931 C C . ASP B 1 103 ? 5.219 -11.312 -20.328 1 89.38 103 ASP B C 1
ATOM 1933 O O . ASP B 1 103 ? 5.445 -11.828 -21.422 1 89.38 103 ASP B O 1
ATOM 1937 N N . GLY B 1 104 ? 4.094 -10.914 -20.031 1 88.88 104 GLY B N 1
ATOM 1938 C CA . GLY B 1 104 ? 2.994 -10.883 -20.984 1 88.88 104 GLY B CA 1
ATOM 1939 C C . GLY B 1 104 ? 2.055 -12.062 -20.844 1 88.88 104 GLY B C 1
ATOM 1940 O O . GLY B 1 104 ? 1.007 -12.109 -21.484 1 88.88 104 GLY B O 1
ATOM 1941 N N . HIS B 1 105 ? 2.361 -13 -20.062 1 93.81 105 HIS B N 1
ATOM 1942 C CA . HIS B 1 105 ? 1.49 -14.148 -19.844 1 93.81 105 HIS B CA 1
ATOM 1943 C C . HIS B 1 105 ? 0.41 -13.844 -18.812 1 93.81 105 HIS B C 1
ATOM 1945 O O . HIS B 1 105 ? 0.66 -13.133 -17.844 1 93.81 105 HIS B O 1
ATOM 1951 N N . ASP B 1 106 ? -0.749 -14.406 -19.125 1 97.5 106 ASP B N 1
ATOM 1952 C CA . ASP B 1 106 ? -1.862 -14.289 -18.188 1 97.5 106 ASP B CA 1
ATOM 1953 C C . ASP B 1 106 ? -2.162 -15.625 -17.516 1 97.5 106 ASP B C 1
ATOM 1955 O O . ASP B 1 106 ? -2.064 -16.672 -18.141 1 97.5 106 ASP B O 1
ATOM 1959 N N . ILE B 1 107 ? -2.498 -15.539 -16.312 1 98.19 107 ILE B N 1
ATOM 1960 C CA . ILE B 1 107 ? -3.043 -16.656 -15.555 1 98.19 107 ILE B CA 1
ATOM 1961 C C . ILE B 1 107 ? -4.496 -16.375 -15.188 1 98.19 107 ILE B C 1
ATOM 1963 O O . ILE B 1 107 ? -4.828 -15.273 -14.742 1 98.19 107 ILE B O 1
ATOM 1967 N N . PHE B 1 108 ? -5.332 -17.375 -15.414 1 98.5 108 PHE B N 1
ATOM 1968 C CA . PHE B 1 108 ? -6.734 -17.25 -15.031 1 98.5 108 PHE B CA 1
ATOM 1969 C C . PHE B 1 108 ? -7.07 -18.234 -13.906 1 98.5 108 PHE B C 1
ATOM 1971 O O . PHE B 1 108 ? -6.73 -19.406 -13.984 1 98.5 108 PHE B O 1
ATOM 1978 N N . PHE B 1 109 ? -7.641 -17.781 -12.859 1 98.81 109 PHE B N 1
ATOM 1979 C CA . PHE B 1 109 ? -8.078 -18.578 -11.719 1 98.81 109 PHE B CA 1
ATOM 1980 C C . PHE B 1 109 ? -9.57 -18.406 -11.477 1 98.81 109 PHE B C 1
ATOM 1982 O O . PHE B 1 109 ? -10.078 -17.281 -11.477 1 98.81 109 PHE B O 1
ATOM 1989 N N . PRO B 1 110 ? -10.281 -19.516 -11.227 1 98.75 110 PRO B N 1
ATOM 1990 C CA . PRO B 1 110 ? -11.734 -19.375 -11.094 1 98.75 110 PRO B CA 1
ATOM 1991 C C . PRO B 1 110 ? -12.141 -18.531 -9.883 1 98.75 110 PRO B C 1
ATOM 1993 O O . PRO B 1 110 ? -11.539 -18.656 -8.812 1 98.75 110 PRO B O 1
ATOM 1996 N N . ASN B 1 111 ? -13.125 -17.641 -10.133 1 98.62 111 ASN B N 1
ATOM 1997 C CA . ASN B 1 111 ? -13.766 -16.922 -9.039 1 98.62 111 ASN B CA 1
ATOM 1998 C C . ASN B 1 111 ? -14.703 -17.828 -8.25 1 98.62 111 ASN B C 1
ATOM 2000 O O . ASN B 1 111 ? -15.922 -17.672 -8.305 1 98.62 111 ASN B O 1
ATOM 2004 N N . ARG B 1 112 ? -14.125 -18.625 -7.441 1 98.56 112 ARG B N 1
ATOM 2005 C CA . ARG B 1 112 ? -14.859 -19.688 -6.754 1 98.56 112 ARG B CA 1
ATOM 2006 C C . ARG B 1 112 ? -15.805 -19.094 -5.711 1 98.56 112 ARG B C 1
ATOM 2008 O O . ARG B 1 112 ? -16.797 -19.734 -5.332 1 98.56 112 ARG B O 1
ATOM 2015 N N . LEU B 1 113 ? -15.539 -17.922 -5.262 1 98.06 113 LEU B N 1
ATOM 2016 C CA . LEU B 1 113 ? -16.359 -17.312 -4.223 1 98.06 113 LEU B CA 1
ATOM 2017 C C . LEU B 1 113 ? -17.516 -16.516 -4.832 1 98.06 113 LEU B C 1
ATOM 2019 O O . LEU B 1 113 ? -18.438 -16.125 -4.121 1 98.06 113 LEU B O 1
ATOM 2023 N N . GLY B 1 114 ? -17.375 -16.266 -6.055 1 97.88 114 GLY B N 1
ATOM 2024 C CA . GLY B 1 114 ? -18.375 -15.438 -6.707 1 97.88 114 GLY B CA 1
ATOM 2025 C C . GLY B 1 114 ? -18.344 -14 -6.227 1 97.88 114 GLY B C 1
ATOM 2026 O O . GLY B 1 114 ? -19.391 -13.367 -6.074 1 97.88 114 GLY B O 1
ATOM 2027 N N . LEU B 1 115 ? -17.234 -13.477 -5.922 1 97.75 115 LEU B N 1
ATOM 2028 C CA . LEU B 1 115 ? -17.141 -12.102 -5.438 1 97.75 115 LEU B CA 1
ATOM 2029 C C . LEU B 1 115 ? -17.453 -11.109 -6.555 1 97.75 115 LEU B C 1
ATOM 2031 O O . LEU B 1 115 ? -17.016 -11.305 -7.695 1 97.75 115 LEU B O 1
ATOM 2035 N N . GLU B 1 116 ? -18.109 -10.047 -6.211 1 97.44 116 GLU B N 1
ATOM 2036 C CA . GLU B 1 116 ? -18.375 -8.977 -7.168 1 97.44 116 GLU B CA 1
ATOM 2037 C C . GLU B 1 116 ? -17.359 -7.844 -7.027 1 97.44 116 GLU B C 1
ATOM 2039 O O . GLU B 1 116 ? -17.203 -7.031 -7.938 1 97.44 116 GLU B O 1
ATOM 2044 N N . THR B 1 117 ? -16.828 -7.762 -5.867 1 97.75 117 THR B N 1
ATOM 2045 C CA . THR B 1 117 ? -15.859 -6.719 -5.582 1 97.75 117 THR B CA 1
ATOM 2046 C C . THR B 1 117 ? -14.68 -7.277 -4.789 1 97.75 117 THR B C 1
ATOM 2048 O O . THR B 1 117 ? -14.789 -8.344 -4.184 1 97.75 117 THR B O 1
ATOM 2051 N N . ILE B 1 118 ? -13.539 -6.645 -4.91 1 98.06 118 ILE B N 1
ATOM 2052 C CA . ILE B 1 118 ? -12.398 -6.895 -4.031 1 98.06 118 ILE B CA 1
ATOM 2053 C C . ILE B 1 118 ? -12.305 -5.785 -2.984 1 98.06 118 ILE B C 1
ATOM 2055 O O . ILE B 1 118 ? -12.398 -4.602 -3.316 1 98.06 118 ILE B O 1
ATOM 2059 N N . LYS B 1 119 ? -12.086 -6.125 -1.699 1 97.62 119 LYS B N 1
ATOM 2060 C CA . LYS B 1 119 ? -12.055 -5.16 -0.605 1 97.62 119 LYS B CA 1
ATOM 2061 C C . LYS B 1 119 ? -10.797 -5.324 0.237 1 97.62 119 LYS B C 1
ATOM 2063 O O . LYS B 1 119 ? -10.602 -4.609 1.223 1 97.62 119 LYS B O 1
ATOM 2068 N N . TYR B 1 120 ? -10.016 -6.273 -0.121 1 98 120 TYR B N 1
ATOM 2069 C CA . TYR B 1 120 ? -8.859 -6.652 0.685 1 98 120 TYR B CA 1
ATOM 2070 C C . TYR B 1 120 ? -7.688 -7.051 -0.201 1 98 120 TYR B C 1
ATOM 2072 O O . TYR B 1 120 ? -7.848 -7.844 -1.135 1 98 120 TYR B O 1
ATOM 2080 N N . VAL B 1 121 ? -6.488 -6.543 0.052 1 98.56 121 VAL B N 1
ATOM 2081 C CA . VAL B 1 121 ? -5.246 -7.012 -0.555 1 98.56 121 VAL B CA 1
ATOM 2082 C C . VAL B 1 121 ? -4.141 -7.059 0.497 1 98.56 121 VAL B C 1
ATOM 2084 O O . VAL B 1 121 ? -4.047 -6.172 1.349 1 98.56 121 VAL B O 1
ATOM 2087 N N . ALA B 1 122 ? -3.369 -8.07 0.448 1 98.38 122 ALA B N 1
ATOM 2088 C CA . ALA B 1 122 ? -2.205 -8.203 1.321 1 98.38 122 ALA B CA 1
ATOM 2089 C C . ALA B 1 122 ? -1.03 -8.828 0.579 1 98.38 122 ALA B C 1
ATOM 2091 O O . ALA B 1 122 ? -1.21 -9.773 -0.196 1 98.38 122 ALA B O 1
ATOM 2092 N N . VAL B 1 123 ? 0.108 -8.305 0.765 1 98.56 123 VAL B N 1
ATOM 2093 C CA . VAL B 1 123 ? 1.353 -8.875 0.259 1 98.56 123 VAL B CA 1
ATOM 2094 C C . VAL B 1 123 ? 2.162 -9.453 1.415 1 98.56 123 VAL B C 1
ATOM 2096 O O . VAL B 1 123 ? 2.363 -8.797 2.436 1 98.56 123 VAL B O 1
ATOM 2099 N N . GLU B 1 124 ? 2.562 -10.68 1.271 1 97.88 124 GLU B N 1
ATOM 2100 C CA . GLU B 1 124 ? 3.289 -11.398 2.314 1 97.88 124 GLU B CA 1
ATOM 2101 C C . GLU B 1 124 ? 4.535 -12.078 1.752 1 97.88 124 GLU B C 1
ATOM 2103 O O . GLU B 1 124 ? 4.613 -12.352 0.552 1 97.88 124 GLU B O 1
ATOM 2108 N N . GLY B 1 125 ? 5.469 -12.367 2.697 1 97.19 125 GLY B N 1
ATOM 2109 C CA . GLY B 1 125 ? 6.605 -13.195 2.338 1 97.19 125 GLY B CA 1
ATOM 2110 C C . GLY B 1 125 ? 7.828 -12.398 1.935 1 97.19 125 GLY B C 1
ATOM 2111 O O . GLY B 1 125 ? 8.055 -11.297 2.449 1 97.19 125 GLY B O 1
ATOM 2112 N N . ASP B 1 126 ? 8.641 -12.977 1.1 1 97.25 126 ASP B N 1
ATOM 2113 C CA . ASP B 1 126 ? 10.031 -12.562 0.918 1 97.25 126 ASP B CA 1
ATOM 2114 C C . ASP B 1 126 ? 10.164 -11.555 -0.219 1 97.25 126 ASP B C 1
ATOM 2116 O O . ASP B 1 126 ? 10.875 -11.797 -1.194 1 97.25 126 ASP B O 1
ATOM 2120 N N . VAL B 1 127 ? 9.547 -10.453 -0.037 1 97.69 127 VAL B N 1
ATOM 2121 C CA . VAL B 1 127 ? 9.609 -9.398 -1.046 1 97.69 127 VAL B CA 1
ATOM 2122 C C . VAL B 1 127 ? 9.797 -8.047 -0.368 1 97.69 127 VAL B C 1
ATOM 2124 O O . VAL B 1 127 ? 9.484 -7.887 0.814 1 97.69 127 VAL B O 1
ATOM 2127 N N . ARG B 1 128 ? 10.328 -7.129 -1.038 1 96.44 128 ARG B N 1
ATOM 2128 C CA . ARG B 1 128 ? 10.352 -5.707 -0.713 1 96.44 128 ARG B CA 1
ATOM 2129 C C . ARG B 1 128 ? 9.438 -4.914 -1.646 1 96.44 128 ARG B C 1
ATOM 2131 O O . ARG B 1 128 ? 9.664 -4.879 -2.857 1 96.44 128 ARG B O 1
ATOM 2138 N N . MET B 1 129 ? 8.461 -4.25 -1.059 1 97.5 129 MET B N 1
ATOM 2139 C CA . MET B 1 129 ? 7.449 -3.572 -1.862 1 97.5 129 MET B CA 1
ATOM 2140 C C . MET B 1 129 ? 7.996 -2.273 -2.443 1 97.5 129 MET B C 1
ATOM 2142 O O . MET B 1 129 ? 8.703 -1.529 -1.757 1 97.5 129 MET B O 1
ATOM 2146 N N . LYS B 1 130 ? 7.68 -2.043 -3.705 1 97.56 130 LYS B N 1
ATOM 2147 C CA . LYS B 1 130 ? 8.008 -0.775 -4.352 1 97.56 130 LYS B CA 1
ATOM 2148 C C . LYS B 1 130 ? 6.746 0.053 -4.598 1 97.56 130 LYS B C 1
ATOM 2150 O O . LYS B 1 130 ? 6.766 1.278 -4.461 1 97.56 130 LYS B O 1
ATOM 2155 N N . ALA B 1 131 ? 5.68 -0.637 -4.953 1 98.31 131 ALA B N 1
ATOM 2156 C CA . ALA B 1 131 ? 4.477 0.137 -5.246 1 98.31 131 ALA B CA 1
ATOM 2157 C C . ALA B 1 131 ? 3.225 -0.726 -5.117 1 98.31 131 ALA B C 1
ATOM 2159 O O . ALA B 1 131 ? 3.25 -1.918 -5.434 1 98.31 131 ALA B O 1
ATOM 2160 N N . LEU B 1 132 ? 2.148 -0.174 -4.656 1 98.69 132 LEU B N 1
ATOM 2161 C CA . LEU B 1 132 ? 0.772 -0.645 -4.766 1 98.69 132 LEU B CA 1
ATOM 2162 C C . LEU B 1 132 ? -0.109 0.403 -5.438 1 98.69 132 LEU B C 1
ATOM 2164 O O . LEU B 1 132 ? -0.103 1.571 -5.043 1 98.69 132 LEU B O 1
ATOM 2168 N N . ARG B 1 133 ? -0.853 -0.024 -6.473 1 98.69 133 ARG B N 1
ATOM 2169 C CA . ARG B 1 133 ? -1.736 0.895 -7.184 1 98.69 133 ARG B CA 1
ATOM 2170 C C . ARG B 1 133 ? -3.129 0.297 -7.348 1 98.69 133 ARG B C 1
ATOM 2172 O O . ARG B 1 133 ? -3.27 -0.901 -7.605 1 98.69 133 ARG B O 1
ATOM 2179 N N . PHE B 1 134 ? -4.07 1.143 -7.234 1 98.5 134 PHE B N 1
ATOM 2180 C CA . PHE B 1 134 ? -5.457 0.828 -7.543 1 98.5 134 PHE B CA 1
ATOM 2181 C C . PHE B 1 134 ? -5.91 1.558 -8.805 1 98.5 134 PHE B C 1
ATOM 2183 O O . PHE B 1 134 ? -6.055 2.781 -8.797 1 98.5 134 PHE B O 1
ATOM 2190 N N . LEU B 1 135 ? -6.062 0.841 -9.867 1 97.5 135 LEU B N 1
ATOM 2191 C CA . LEU B 1 135 ? -6.48 1.418 -11.141 1 97.5 135 LEU B CA 1
ATOM 2192 C C . LEU B 1 135 ? -7.957 1.151 -11.406 1 97.5 135 LEU B C 1
ATOM 2194 O O . LEU B 1 135 ? -8.367 -0.001 -11.578 1 97.5 135 LEU B O 1
ATOM 2198 N N . ARG B 1 136 ? -8.742 2.207 -11.406 1 94.12 136 ARG B N 1
ATOM 2199 C CA . ARG B 1 136 ? -10.18 2.092 -11.602 1 94.12 136 ARG B CA 1
ATOM 2200 C C . ARG B 1 136 ? -10.562 2.463 -13.031 1 94.12 136 ARG B C 1
ATOM 2202 O O . ARG B 1 136 ? -10 3.393 -13.609 1 94.12 136 ARG B O 1
ATOM 2209 N N . LEU B 1 137 ? -11.344 1.743 -13.711 1 87.56 137 LEU B N 1
ATOM 2210 C CA . LEU B 1 137 ? -11.844 2.072 -15.047 1 87.56 137 LEU B CA 1
ATOM 2211 C C . LEU B 1 137 ? -12.758 3.291 -15 1 87.56 137 LEU B C 1
ATOM 2213 O O . LEU B 1 137 ? -12.82 4.062 -15.953 1 87.56 137 LEU B O 1
ATOM 2217 N N . SER B 1 138 ? -13.727 3.475 -14 1 68.12 138 SER B N 1
ATOM 2218 C CA . SER B 1 138 ? -14.625 4.625 -13.922 1 68.12 138 SER B CA 1
ATOM 2219 C C . SER B 1 138 ? -14.289 5.508 -12.727 1 68.12 138 SER B C 1
ATOM 2221 O O . SER B 1 138 ? -13.742 5.027 -11.727 1 68.12 138 SER B O 1
#